Protein AF-A0A0F8ZM15-F1 (afdb_monomer_lite)

Secondary structure (DSSP, 8-state):
--HHHHHHHHHHHHHHHHHHHHHHHHHHHHHHGGG-SSTHHHHHHHHHHHHHHHHHHHHHHHHHHHHHHHHTT---SHHHHHHHHHHHHHHHHHHHHHHHHHHHHTT--TTHHHHHHHHHHHHHHHHHHHHHHHHHHGGG-TT--TTTHHHHHHHHHHHHHHHHHHHHTTTTT-TTTS--HHHHHHHHHHHHHHHHHHHHHHHHHHHHHHTTSS--S---HHHHHHHHHHHHHHHHHTT-S-TTTS-HHHHHHHHHHTTPPPP--PPP-----------------

Foldseek 3Di:
DDPVLLVVLVVLLVVLLVVLVVLLVVVLVVCCVLQVDPPSNVVSVVLSVVSVVLSVVLSVLLVVLQVQLVVLVHHDSVSSVVSNVLSVLLSVLSSLLSVLSSVDVVPDDPVVVVVLVVVLVVLLVVLVVVLVVVLVVCPPDPVDDPVCNLVVSLVCSLVVLVVVLCVVCVVPDDPDDNPRPSSSSNSSSVSNSVSSSVSSSPVSVVVCCVVSSGPDPDDALQRVLVVLVVVVVVCVVVVNDDCVVCDPVNSVVVSVVVVRDHDPDDDDPPPDDPPPDPDDDDDDD

Sequence (285 aa):
FSKRKDSICFSFLILAICVPILLQLATFFIFLSSFSQGDPLAWYIGCNVLIIVLIFVLSWRLITLYQRSKKNNTPNVFASMFYILIWIVIWFRTISFLNSLSGILQASTEAAIVSNLIDILLMVFTSIMVLRSLGAKVHDSVLFNQNNMPLFLFSFVMLYIEGQIIMITGAGTLSGIFADKNQIGLITNLLIISVTAIFYWWYSERSLERKGLIVRKRYNSEEVALVVNDFREFLINKNALDTNRVGDEDVHDFLLSKNIAVPLEKPVETDSEPEINKDLSGNQE

pLDDT: mean 71.98, std 16.87, range [30.36, 95.06]

Organism: NCBI:txid412755

Radius of gyration: 28.33 Å; chains: 1; bounding box: 61×48×110 Å

Structure (mmCIF, N/CA/C/O backbone):
data_AF-A0A0F8ZM15-F1
#
_entry.id   AF-A0A0F8ZM15-F1
#
loop_
_atom_site.group_PDB
_atom_site.id
_atom_site.type_symbol
_atom_site.label_atom_id
_atom_site.label_alt_id
_atom_site.label_comp_id
_atom_site.label_asym_id
_atom_site.label_entity_id
_atom_site.label_seq_id
_atom_site.pdbx_PDB_ins_code
_atom_site.Cartn_x
_atom_site.Cartn_y
_atom_site.Cartn_z
_atom_site.occupancy
_atom_site.B_iso_or_equiv
_atom_site.auth_seq_id
_atom_site.auth_comp_id
_atom_site.auth_asym_id
_atom_site.auth_atom_id
_atom_site.pdbx_PDB_model_num
ATOM 1 N N . PHE A 1 1 ? -14.091 16.783 23.020 1.00 55.22 1 PHE A N 1
ATOM 2 C CA . PHE A 1 1 ? -13.387 16.578 21.735 1.00 55.22 1 PHE A CA 1
ATOM 3 C C . PHE A 1 1 ? -12.898 17.911 21.196 1.00 55.22 1 PHE A C 1
ATOM 5 O O . PHE A 1 1 ? -13.691 18.833 21.068 1.00 55.22 1 PHE A O 1
ATOM 12 N N . SER A 1 2 ? -11.593 18.057 20.955 1.00 64.69 2 SER A N 1
ATOM 13 C CA . SER A 1 2 ? -11.021 19.337 20.524 1.00 64.69 2 SER A CA 1
ATOM 14 C C . SER A 1 2 ? -11.167 19.502 19.011 1.00 64.69 2 SER A C 1
ATOM 16 O O . SER A 1 2 ? -10.488 18.801 18.262 1.00 64.69 2 SER A O 1
ATOM 18 N N . LYS A 1 3 ? -11.987 20.466 18.556 1.00 72.38 3 LYS A N 1
ATOM 19 C CA . LYS A 1 3 ? -12.106 20.867 17.132 1.00 72.38 3 LYS A CA 1
ATOM 20 C C . LYS A 1 3 ? -10.738 21.100 16.466 1.00 72.38 3 LYS A C 1
ATOM 22 O O . LYS A 1 3 ? -10.583 20.903 15.264 1.00 72.38 3 LYS A O 1
ATOM 27 N N . ARG A 1 4 ? -9.728 21.480 17.258 1.00 76.69 4 ARG A N 1
ATOM 28 C CA . ARG A 1 4 ? -8.345 21.694 16.815 1.00 76.69 4 ARG A CA 1
ATOM 29 C C . ARG A 1 4 ? -7.650 20.394 16.394 1.00 76.69 4 ARG A C 1
ATOM 31 O O . ARG A 1 4 ? -6.944 20.400 15.393 1.00 76.69 4 ARG A O 1
ATOM 38 N N . LYS A 1 5 ? -7.864 19.282 17.112 1.00 79.94 5 LYS A N 1
ATOM 39 C CA . LYS A 1 5 ? -7.258 17.973 16.792 1.00 79.94 5 LYS A CA 1
ATOM 40 C C . LYS A 1 5 ? -7.787 17.432 15.464 1.00 79.94 5 LYS A C 1
ATOM 42 O O . LYS A 1 5 ? -7.003 16.983 14.632 1.00 79.94 5 LYS A O 1
ATOM 47 N N . ASP A 1 6 ? -9.093 17.538 15.253 1.00 81.56 6 ASP A N 1
ATOM 48 C CA . ASP A 1 6 ? -9.751 17.073 14.030 1.00 81.56 6 ASP A CA 1
ATOM 49 C C . ASP A 1 6 ? -9.288 17.869 12.808 1.00 81.56 6 ASP A C 1
ATOM 51 O O . ASP A 1 6 ? -8.976 17.276 11.775 1.00 81.56 6 ASP A O 1
ATOM 55 N N . SER A 1 7 ? -9.173 19.194 12.956 1.00 84.25 7 SER A N 1
ATOM 56 C CA . SER A 1 7 ? -8.663 20.087 11.912 1.00 84.25 7 SER A CA 1
ATOM 57 C C . SER A 1 7 ? -7.223 19.740 11.518 1.00 84.25 7 SER A C 1
ATOM 59 O O . SER A 1 7 ? -6.938 19.553 10.339 1.00 84.25 7 SER A O 1
ATOM 61 N N . ILE A 1 8 ? -6.330 19.527 12.495 1.00 86.31 8 ILE A N 1
ATOM 62 C CA . ILE A 1 8 ? -4.943 19.111 12.226 1.00 86.31 8 ILE A CA 1
ATOM 63 C C . ILE A 1 8 ? -4.907 17.766 11.486 1.00 86.31 8 ILE A C 1
ATOM 65 O O . ILE A 1 8 ? -4.209 17.635 10.482 1.00 86.31 8 ILE A O 1
ATOM 69 N N . CYS A 1 9 ? -5.675 16.771 11.941 1.00 86.75 9 CYS A N 1
ATOM 70 C CA . CYS A 1 9 ? -5.705 15.455 11.294 1.00 86.75 9 CYS A CA 1
ATOM 71 C C . CYS A 1 9 ? -6.235 15.533 9.855 1.00 86.75 9 CYS A C 1
ATOM 73 O O . CYS A 1 9 ? -5.742 14.827 8.978 1.00 86.75 9 CYS A O 1
ATOM 75 N N . PHE A 1 10 ? -7.220 16.397 9.604 1.00 87.94 10 PHE A N 1
ATOM 76 C CA . PHE A 1 10 ? -7.762 16.628 8.269 1.00 87.94 10 PHE A CA 1
ATOM 77 C C . PHE A 1 10 ? -6.751 17.319 7.344 1.00 87.94 10 PHE A C 1
ATOM 79 O O . PHE A 1 10 ? -6.547 16.863 6.221 1.00 87.94 10 PHE A O 1
ATOM 86 N N . SER A 1 11 ? -6.043 18.345 7.822 1.00 88.94 11 SER A N 1
ATOM 87 C CA . SER A 1 11 ? -4.971 18.990 7.053 1.00 88.94 11 SER A CA 1
ATOM 88 C C . SER A 1 11 ? -3.860 18.003 6.682 1.00 88.94 11 SER A C 1
ATOM 90 O O . SER A 1 11 ? -3.390 18.001 5.546 1.00 88.94 11 SER A O 1
ATOM 92 N N . PHE A 1 12 ? -3.485 17.106 7.601 1.00 90.38 12 PHE A N 1
ATOM 93 C CA . PHE A 1 12 ? -2.520 16.039 7.315 1.00 90.38 12 PHE A CA 1
ATOM 94 C C . PHE A 1 12 ? -3.031 15.023 6.290 1.00 90.38 12 PHE A C 1
ATOM 96 O O . PHE A 1 12 ? -2.239 14.523 5.498 1.00 90.38 12 PHE A O 1
ATOM 103 N N . LEU A 1 13 ? -4.329 14.706 6.284 1.00 91.88 13 LEU A N 1
ATOM 104 C CA . LEU A 1 13 ? -4.933 13.857 5.254 1.00 91.88 13 LEU A CA 1
ATOM 105 C C . LEU A 1 13 ? -4.832 14.509 3.869 1.00 91.88 13 LEU A C 1
ATOM 107 O O . LEU A 1 13 ? -4.411 13.848 2.924 1.00 91.88 13 LEU A O 1
ATOM 111 N N . ILE A 1 14 ? -5.177 15.796 3.761 1.00 91.75 14 ILE A N 1
ATOM 112 C CA . ILE A 1 14 ? -5.066 16.545 2.501 1.00 91.75 14 ILE A CA 1
ATOM 113 C C . ILE A 1 14 ? -3.617 16.541 2.020 1.00 91.75 14 ILE A C 1
ATOM 115 O O . ILE A 1 14 ? -3.352 16.162 0.882 1.00 91.75 14 ILE A O 1
ATOM 119 N N . LEU A 1 15 ? -2.673 16.896 2.897 1.00 91.44 15 LEU A N 1
ATOM 120 C CA . LEU A 1 15 ? -1.249 16.904 2.568 1.00 91.44 15 LEU A CA 1
ATOM 121 C C . LEU A 1 15 ? -0.785 15.531 2.066 1.00 91.44 15 LEU A C 1
ATOM 123 O O . LEU A 1 15 ? -0.101 15.443 1.049 1.00 91.44 15 LEU A O 1
ATOM 127 N N . ALA A 1 16 ? -1.195 14.464 2.750 1.00 90.62 16 ALA A N 1
ATOM 128 C CA . ALA A 1 16 ? -0.810 13.106 2.407 1.00 90.62 16 ALA A CA 1
ATOM 129 C C . ALA A 1 16 ? -1.343 12.653 1.042 1.00 90.62 16 ALA A C 1
ATOM 131 O O . ALA A 1 16 ? -0.684 11.846 0.404 1.00 90.62 16 ALA A O 1
ATOM 132 N N . ILE A 1 17 ? -2.479 13.177 0.571 1.00 93.31 17 ILE A N 1
ATOM 133 C CA . ILE A 1 17 ? -3.018 12.898 -0.772 1.00 93.31 17 ILE A CA 1
ATOM 134 C C . ILE A 1 17 ? -2.347 13.783 -1.831 1.00 93.31 17 ILE A C 1
ATOM 136 O O . ILE A 1 17 ? -2.012 13.305 -2.914 1.00 93.31 17 ILE A O 1
ATOM 140 N N . CYS A 1 18 ? -2.116 15.061 -1.522 1.00 92.31 18 CYS A N 1
ATOM 141 C CA . CYS A 1 18 ? -1.516 16.006 -2.461 1.00 92.31 18 CYS A CA 1
ATOM 142 C C . CYS A 1 18 ? -0.057 15.664 -2.788 1.00 92.31 18 CYS A C 1
ATOM 144 O O . CYS A 1 18 ? 0.335 15.757 -3.948 1.00 92.31 18 CYS A O 1
ATOM 146 N N . VAL A 1 19 ? 0.743 15.257 -1.795 1.00 88.69 19 VAL A N 1
ATOM 147 C CA . VAL A 1 19 ? 2.178 14.967 -1.979 1.00 88.69 19 VAL A CA 1
ATOM 148 C C . VAL A 1 19 ? 2.423 13.908 -3.071 1.00 88.69 19 VAL A C 1
ATOM 150 O O . VAL A 1 19 ? 3.189 14.199 -3.989 1.00 88.69 19 VAL A O 1
ATOM 153 N N . PRO A 1 20 ? 1.764 12.733 -3.060 1.00 90.31 20 PRO A N 1
ATOM 154 C CA . PRO A 1 20 ? 1.886 11.744 -4.128 1.00 90.31 20 PRO A CA 1
ATOM 155 C C . PRO A 1 20 ? 1.526 12.249 -5.519 1.00 90.31 20 PRO A C 1
ATOM 157 O O . PRO A 1 20 ? 2.246 11.977 -6.475 1.00 90.31 20 PRO A O 1
ATOM 160 N N . ILE A 1 21 ? 0.429 13.002 -5.629 1.00 91.44 21 ILE A N 1
ATOM 161 C CA . ILE A 1 21 ? -0.057 13.526 -6.909 1.00 91.44 21 ILE A CA 1
ATOM 162 C C . ILE A 1 21 ? 0.950 14.528 -7.478 1.00 91.44 21 ILE A C 1
ATOM 164 O O . ILE A 1 21 ? 1.334 14.422 -8.640 1.00 91.44 21 ILE A O 1
ATOM 168 N N . LEU A 1 22 ? 1.417 15.469 -6.653 1.00 90.81 22 LEU A N 1
ATOM 169 C CA . LEU A 1 22 ? 2.402 16.470 -7.061 1.00 90.81 22 LEU A CA 1
ATOM 170 C C . LEU A 1 22 ? 3.736 15.826 -7.452 1.00 90.81 22 LEU A C 1
ATOM 172 O O . LEU A 1 22 ? 4.311 16.198 -8.472 1.00 90.81 22 LEU A O 1
ATOM 176 N N . LEU A 1 23 ? 4.202 14.838 -6.681 1.00 88.75 23 LEU A N 1
ATOM 177 C CA . LEU A 1 23 ? 5.412 14.083 -7.009 1.00 88.75 23 LEU A CA 1
ATOM 178 C C . LEU A 1 23 ? 5.268 13.338 -8.335 1.00 88.75 23 LEU A C 1
ATOM 180 O O . LEU A 1 23 ? 6.175 13.408 -9.159 1.00 88.75 23 LEU A O 1
ATOM 184 N N . GLN A 1 24 ? 4.135 12.674 -8.574 1.00 90.81 24 GLN A N 1
ATOM 185 C 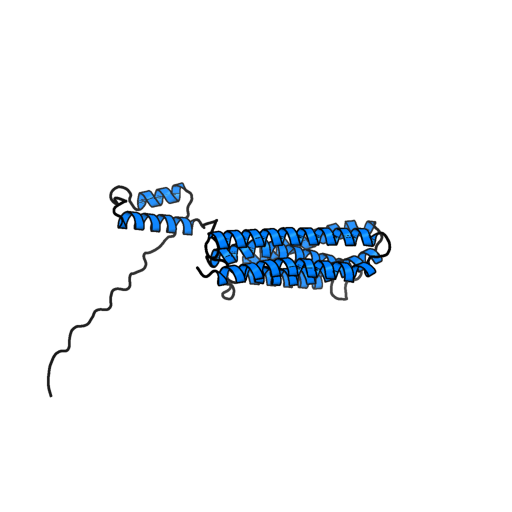CA . GLN A 1 24 ? 3.921 11.942 -9.820 1.00 90.81 24 GLN A CA 1
ATOM 186 C C . GLN A 1 24 ? 3.841 12.874 -11.029 1.00 90.81 24 GLN A C 1
ATOM 188 O O . GLN A 1 24 ? 4.410 12.561 -12.070 1.00 90.81 24 GLN A O 1
ATOM 193 N N . LEU A 1 25 ? 3.190 14.033 -10.893 1.00 90.62 25 LEU A N 1
ATOM 194 C CA . LEU A 1 25 ? 3.174 15.055 -11.941 1.00 90.62 25 LEU A CA 1
ATOM 195 C C . LEU A 1 25 ? 4.587 15.572 -12.234 1.00 90.62 25 LEU A C 1
ATOM 197 O O . LEU A 1 25 ? 4.976 15.653 -13.396 1.00 90.62 25 LEU A O 1
ATOM 201 N N . ALA A 1 26 ? 5.383 15.865 -11.202 1.00 87.69 26 ALA A N 1
ATOM 202 C CA . ALA A 1 26 ? 6.772 16.280 -11.382 1.00 87.69 26 ALA A CA 1
ATOM 203 C C . ALA A 1 26 ? 7.594 15.198 -12.103 1.00 87.69 26 ALA A C 1
ATOM 205 O O . ALA A 1 26 ? 8.284 15.495 -13.077 1.00 87.69 26 ALA A O 1
ATOM 206 N N . THR A 1 27 ? 7.476 13.934 -11.683 1.00 85.12 27 THR A N 1
ATOM 207 C CA . THR A 1 27 ? 8.140 12.800 -12.341 1.00 85.12 27 THR A CA 1
ATOM 208 C C . THR A 1 27 ? 7.693 12.648 -13.792 1.00 85.12 27 THR A C 1
ATOM 210 O O . THR A 1 27 ? 8.547 12.438 -14.653 1.00 85.12 27 THR A O 1
ATOM 213 N N . PHE A 1 28 ? 6.400 12.833 -14.080 1.00 89.75 28 PHE A N 1
ATOM 214 C CA . PHE A 1 28 ? 5.867 12.771 -15.438 1.00 89.75 28 PHE A CA 1
ATOM 215 C C . PHE A 1 28 ? 6.583 13.754 -16.374 1.00 89.75 28 PHE A C 1
ATOM 217 O O . PHE A 1 28 ? 7.026 13.364 -17.454 1.00 89.75 28 PHE A O 1
ATOM 224 N N . PHE A 1 29 ? 6.741 15.011 -15.953 1.00 88.25 29 PHE A N 1
ATOM 225 C CA . PHE A 1 29 ? 7.404 16.033 -16.767 1.00 88.25 29 PHE A CA 1
ATOM 226 C C . PHE A 1 29 ? 8.919 15.836 -16.863 1.00 88.25 29 PHE A C 1
ATOM 228 O O . PHE A 1 29 ? 9.478 16.032 -17.939 1.00 88.25 29 PHE A O 1
ATOM 235 N N . ILE A 1 30 ? 9.579 15.417 -15.777 1.00 83.50 30 ILE A N 1
ATOM 236 C CA . ILE A 1 30 ? 11.034 15.178 -15.758 1.00 83.50 30 ILE A CA 1
ATOM 237 C C . ILE A 1 30 ? 11.428 14.093 -16.764 1.00 83.50 30 ILE A C 1
ATOM 239 O O . ILE A 1 30 ? 12.425 14.237 -17.465 1.00 83.50 30 ILE A O 1
ATOM 243 N N . PHE A 1 31 ? 10.649 13.015 -16.845 1.00 81.44 31 PHE A N 1
ATOM 244 C CA . PHE A 1 31 ? 10.964 11.876 -17.703 1.00 81.44 31 PHE A CA 1
ATOM 245 C C . PHE A 1 31 ? 10.391 11.985 -19.116 1.00 81.44 31 PHE A C 1
ATOM 247 O O . PHE A 1 31 ? 10.796 11.218 -19.983 1.00 81.44 31 PHE A O 1
ATOM 254 N N . LEU A 1 32 ? 9.498 12.942 -19.387 1.00 85.19 32 LEU A N 1
ATOM 255 C CA . LEU A 1 32 ? 8.832 13.067 -20.685 1.00 85.19 32 LEU A CA 1
ATOM 256 C C . LEU A 1 32 ? 9.820 13.191 -21.856 1.00 85.19 32 LEU A C 1
ATOM 258 O O . LEU A 1 32 ? 9.621 12.572 -22.900 1.00 85.19 32 LEU A O 1
ATOM 262 N N . SER A 1 33 ? 10.899 13.958 -21.683 1.00 80.50 33 SER A N 1
ATOM 263 C CA . SER A 1 33 ? 11.919 14.150 -22.722 1.00 80.50 33 SER A CA 1
ATOM 264 C C . SER A 1 33 ? 12.629 12.843 -23.086 1.00 80.50 33 SER A C 1
ATOM 266 O O . SER A 1 33 ? 12.840 12.578 -24.270 1.00 80.50 33 SER A O 1
ATOM 268 N N . SER A 1 34 ? 12.910 11.993 -22.095 1.00 75.31 34 SER A N 1
ATOM 269 C CA . SER A 1 34 ? 13.584 10.699 -22.256 1.00 75.31 34 SER A CA 1
ATOM 270 C C . SER A 1 34 ? 12.773 9.665 -23.045 1.00 75.31 34 SER A C 1
ATOM 272 O O . SER A 1 34 ? 13.347 8.691 -23.524 1.00 75.31 34 SER A O 1
ATOM 274 N N . PHE A 1 35 ? 11.460 9.870 -23.199 1.00 78.12 35 PHE A N 1
ATOM 275 C CA . PHE A 1 35 ? 10.548 8.970 -23.916 1.00 78.12 35 PHE A CA 1
ATOM 276 C C . PHE A 1 35 ? 9.910 9.619 -25.158 1.00 78.12 35 PHE A C 1
ATOM 278 O O . PHE A 1 35 ? 8.972 9.072 -25.726 1.00 78.12 35 PHE A O 1
ATOM 285 N N . SER A 1 36 ? 10.397 10.787 -25.592 1.00 72.75 36 SER A N 1
ATOM 286 C CA . SER A 1 36 ? 9.749 11.620 -26.621 1.00 72.75 36 SER A CA 1
ATOM 287 C C . SER A 1 36 ? 9.873 11.128 -28.074 1.00 72.75 36 SER A C 1
ATOM 289 O O . SER A 1 36 ? 9.256 11.721 -28.959 1.00 72.75 36 SER A O 1
ATOM 291 N N . GLN A 1 37 ? 10.625 10.057 -28.352 1.00 65.94 37 GLN A N 1
ATOM 292 C CA . GLN A 1 37 ? 10.808 9.522 -29.708 1.00 65.94 37 GLN A CA 1
ATOM 293 C C . GLN A 1 37 ? 10.147 8.142 -29.868 1.00 65.94 37 GLN A C 1
ATOM 295 O O . GLN A 1 37 ? 10.652 7.165 -29.326 1.00 65.94 37 GLN A O 1
ATOM 300 N N . GLY A 1 38 ? 9.061 8.058 -30.650 1.00 62.97 38 GLY A N 1
ATOM 301 C CA . GLY A 1 38 ? 8.468 6.796 -31.138 1.00 62.97 38 GLY A CA 1
ATOM 302 C C . GLY A 1 38 ? 7.648 5.976 -30.124 1.00 62.97 38 GLY A C 1
ATOM 303 O O . GLY A 1 38 ? 7.024 6.526 -29.215 1.00 62.97 38 GLY A O 1
ATOM 304 N N . ASP A 1 39 ? 7.655 4.645 -30.293 1.00 65.50 39 ASP A N 1
ATOM 305 C CA . ASP A 1 39 ? 6.924 3.640 -29.490 1.00 65.50 39 ASP A CA 1
ATOM 306 C C . ASP A 1 39 ? 7.170 3.650 -27.959 1.00 65.50 39 ASP A C 1
ATOM 308 O O . ASP A 1 39 ? 6.243 3.333 -27.201 1.00 65.50 39 ASP A O 1
ATOM 312 N N . PRO A 1 40 ? 8.345 4.062 -27.436 1.00 77.31 40 PRO A N 1
ATOM 313 C CA . PRO A 1 40 ? 8.576 4.204 -25.996 1.00 77.31 40 PRO A CA 1
ATOM 314 C C . PRO A 1 40 ? 7.623 5.175 -25.282 1.00 77.31 40 PRO A C 1
ATOM 316 O O . PRO A 1 40 ? 7.386 5.026 -24.079 1.00 77.31 40 PRO A O 1
ATOM 319 N N . LEU A 1 41 ? 7.036 6.141 -26.000 1.00 82.44 41 LEU A N 1
ATOM 320 C CA . LEU A 1 41 ? 6.098 7.106 -25.422 1.00 82.44 41 LEU A CA 1
ATOM 321 C C . LEU A 1 41 ? 4.799 6.434 -24.953 1.00 82.44 41 LEU A C 1
ATOM 323 O O . LEU A 1 41 ? 4.285 6.762 -23.883 1.00 82.44 41 LEU A O 1
ATOM 327 N N . ALA A 1 42 ? 4.277 5.475 -25.724 1.00 81.38 42 ALA A N 1
ATOM 328 C CA . ALA A 1 42 ? 3.038 4.775 -25.388 1.00 81.38 42 ALA A CA 1
ATOM 329 C C . ALA A 1 42 ? 3.197 3.940 -24.106 1.00 81.38 42 ALA A C 1
ATOM 331 O O . ALA A 1 42 ? 2.347 4.002 -23.214 1.00 81.38 42 ALA A O 1
ATOM 332 N N . TRP A 1 43 ? 4.325 3.234 -23.971 1.00 82.25 43 TRP A N 1
ATOM 333 C CA . TRP A 1 43 ? 4.683 2.498 -22.755 1.00 82.25 43 TRP A CA 1
ATOM 334 C C . TRP A 1 43 ? 4.840 3.421 -21.548 1.00 82.25 43 TRP A C 1
ATOM 336 O O . TRP A 1 43 ? 4.301 3.140 -20.478 1.00 82.25 43 TRP A O 1
ATOM 346 N N . TYR A 1 44 ? 5.512 4.558 -21.725 1.00 86.25 44 TYR A N 1
ATOM 347 C CA . TYR A 1 44 ? 5.680 5.551 -20.671 1.00 86.25 44 TYR A CA 1
ATOM 348 C C . TYR A 1 44 ? 4.343 6.121 -20.175 1.00 86.25 44 TYR A C 1
ATOM 350 O O . TYR A 1 44 ? 4.113 6.202 -18.962 1.00 86.25 44 TYR A O 1
ATOM 358 N N . ILE A 1 45 ? 3.436 6.470 -21.093 1.00 88.50 45 ILE A N 1
ATOM 359 C CA . ILE A 1 45 ? 2.082 6.930 -20.758 1.00 88.50 45 ILE A CA 1
ATOM 360 C C . ILE A 1 45 ? 1.318 5.819 -20.027 1.00 88.50 45 ILE A C 1
ATOM 362 O O . ILE A 1 45 ? 0.750 6.076 -18.965 1.00 88.50 45 ILE A O 1
ATOM 366 N N . GLY A 1 46 ? 1.354 4.582 -20.532 1.00 87.81 46 GLY A N 1
ATOM 367 C CA . GLY A 1 46 ? 0.700 3.429 -19.907 1.00 87.81 46 GLY A CA 1
ATOM 368 C C . GLY A 1 46 ? 1.171 3.180 -18.471 1.00 87.81 46 GLY A C 1
ATOM 369 O O . GLY A 1 46 ? 0.350 3.040 -17.562 1.00 87.81 46 GLY A O 1
ATOM 370 N N . CYS A 1 47 ? 2.483 3.209 -18.227 1.00 88.69 47 CYS A N 1
ATOM 371 C CA . CYS A 1 47 ? 3.046 3.073 -16.884 1.00 88.69 47 CYS A CA 1
ATOM 372 C C . CYS A 1 47 ? 2.608 4.212 -15.955 1.00 88.69 47 CYS A C 1
ATOM 374 O O . CYS A 1 47 ? 2.226 3.955 -14.814 1.00 88.69 47 CYS A O 1
ATOM 376 N N . ASN A 1 48 ? 2.599 5.459 -16.433 1.00 91.38 48 ASN A N 1
ATOM 377 C CA . ASN A 1 48 ? 2.120 6.594 -15.641 1.00 91.38 48 ASN A CA 1
ATOM 378 C C . ASN A 1 48 ? 0.637 6.472 -15.282 1.00 91.38 48 ASN A C 1
ATOM 380 O O . ASN A 1 48 ? 0.270 6.740 -14.138 1.00 91.38 48 ASN A O 1
ATOM 384 N N . VAL A 1 49 ? -0.205 6.010 -16.209 1.00 92.12 49 VAL A N 1
ATOM 385 C CA . VAL A 1 49 ? -1.621 5.732 -15.929 1.00 92.12 49 VAL A CA 1
ATOM 386 C C . VAL A 1 49 ? -1.757 4.676 -14.830 1.00 92.12 49 VAL A C 1
ATOM 388 O O . VAL A 1 49 ? -2.514 4.888 -13.883 1.00 92.12 49 VAL A O 1
ATOM 391 N N . LEU A 1 50 ? -0.988 3.583 -14.887 1.00 92.00 50 LEU A N 1
ATOM 392 C CA . LEU A 1 50 ? -0.990 2.552 -13.840 1.00 92.00 50 LEU A CA 1
ATOM 393 C C . LEU A 1 50 ? -0.570 3.105 -12.471 1.00 92.00 50 LEU A C 1
ATOM 395 O O . LEU A 1 50 ? -1.196 2.782 -11.460 1.00 92.00 50 LEU A O 1
ATOM 399 N N . ILE A 1 51 ? 0.444 3.971 -12.423 1.00 92.44 51 ILE A N 1
ATOM 400 C CA . ILE A 1 51 ? 0.890 4.604 -11.173 1.00 92.44 51 ILE A CA 1
ATOM 401 C C . ILE A 1 51 ? -0.183 5.559 -10.633 1.00 92.44 51 ILE A C 1
ATOM 403 O O . ILE A 1 51 ? -0.441 5.570 -9.432 1.00 92.44 51 ILE A O 1
ATOM 407 N N . ILE A 1 52 ? -0.868 6.313 -11.496 1.00 92.56 52 ILE A N 1
ATOM 408 C CA . ILE A 1 52 ? -1.993 7.173 -11.096 1.00 92.56 52 ILE A CA 1
ATOM 409 C C . ILE A 1 52 ? -3.146 6.333 -10.529 1.00 92.56 52 ILE A C 1
ATOM 411 O O . ILE A 1 52 ? -3.708 6.687 -9.490 1.00 92.56 52 ILE A O 1
ATOM 415 N N . VAL A 1 53 ? -3.471 5.196 -11.152 1.00 94.25 53 VAL A N 1
ATOM 416 C CA . VAL A 1 53 ? -4.464 4.249 -10.618 1.00 94.25 53 VAL A CA 1
ATOM 417 C C . VAL A 1 53 ? -4.032 3.736 -9.243 1.00 94.25 53 VAL A C 1
ATOM 419 O O . VAL A 1 53 ? -4.844 3.705 -8.318 1.00 94.25 53 VAL A O 1
ATOM 422 N N . LEU A 1 54 ? -2.752 3.399 -9.067 1.00 94.19 54 LEU A N 1
ATOM 423 C CA . LEU A 1 54 ? -2.212 2.979 -7.775 1.00 94.19 54 LEU A CA 1
ATOM 424 C C . LEU A 1 54 ? -2.355 4.083 -6.712 1.00 94.19 54 LEU A C 1
ATOM 426 O O . LEU A 1 54 ? -2.842 3.801 -5.616 1.00 94.19 54 LEU A O 1
ATOM 430 N N . ILE A 1 55 ? -2.012 5.338 -7.033 1.00 93.50 55 ILE A N 1
ATOM 431 C CA . ILE A 1 55 ? -2.217 6.498 -6.142 1.00 93.50 55 ILE A CA 1
ATOM 432 C C . ILE A 1 55 ? -3.681 6.590 -5.732 1.00 93.50 55 ILE A C 1
ATOM 434 O O . ILE A 1 55 ? -3.977 6.769 -4.549 1.00 93.50 55 ILE A O 1
ATOM 438 N N . PHE A 1 56 ? -4.601 6.453 -6.687 1.00 94.38 56 PHE A N 1
ATOM 439 C CA . PHE A 1 56 ? -6.030 6.535 -6.422 1.00 94.38 56 PHE A CA 1
ATOM 440 C C . PHE A 1 56 ? -6.494 5.430 -5.465 1.00 94.38 56 PHE A C 1
ATOM 442 O O . PHE A 1 56 ? -7.154 5.722 -4.468 1.00 94.38 56 PHE A O 1
ATOM 449 N N . VAL A 1 57 ? -6.093 4.178 -5.703 1.00 94.94 57 VAL A N 1
ATOM 450 C CA . VAL A 1 57 ? -6.452 3.025 -4.857 1.00 94.94 57 VAL A CA 1
ATOM 451 C C . VAL A 1 57 ? -5.909 3.176 -3.433 1.00 94.94 57 VAL A C 1
ATOM 453 O O . VAL A 1 57 ? -6.644 2.961 -2.463 1.00 94.94 57 VAL A O 1
ATOM 456 N N . LEU A 1 58 ? -4.643 3.574 -3.277 1.00 93.75 58 LEU A N 1
ATOM 457 C CA . LEU A 1 58 ? -4.038 3.750 -1.954 1.00 93.75 58 LEU A CA 1
ATOM 458 C C . LEU A 1 58 ? -4.607 4.977 -1.220 1.00 93.75 58 LEU A C 1
ATOM 460 O O . LEU A 1 58 ? -4.878 4.906 -0.020 1.00 93.75 58 LEU A O 1
ATOM 464 N N . SER A 1 59 ? -4.879 6.071 -1.935 1.00 93.81 59 SER A N 1
ATOM 465 C CA . SER A 1 59 ? -5.521 7.267 -1.371 1.00 93.81 59 SER A CA 1
ATOM 466 C C . SER A 1 59 ? -6.959 6.980 -0.934 1.00 93.81 59 SER A C 1
ATOM 468 O O . SER A 1 59 ? -7.362 7.358 0.166 1.00 93.81 59 SER A O 1
ATOM 470 N N . TRP A 1 60 ? -7.728 6.246 -1.742 1.00 95.06 60 TRP A N 1
ATOM 471 C CA . TRP A 1 60 ? -9.069 5.776 -1.384 1.00 95.06 60 TRP A CA 1
ATOM 472 C C . TRP A 1 60 ? -9.054 4.958 -0.088 1.00 95.06 60 TRP A C 1
ATOM 474 O O . TRP A 1 60 ? -9.876 5.161 0.818 1.00 95.06 60 TRP A O 1
ATOM 484 N N . ARG A 1 61 ? -8.076 4.057 0.041 1.00 92.69 61 ARG A N 1
ATOM 485 C CA . ARG A 1 61 ? -7.867 3.261 1.251 1.00 92.69 61 ARG A CA 1
ATOM 486 C C . ARG A 1 61 ? -7.556 4.143 2.462 1.00 92.69 61 ARG A C 1
ATOM 488 O O . ARG A 1 61 ? -8.180 3.949 3.507 1.00 92.69 61 ARG A O 1
ATOM 495 N N . LEU A 1 62 ? -6.667 5.128 2.325 1.00 93.38 62 LEU A N 1
ATOM 496 C CA . LEU A 1 62 ? -6.351 6.093 3.383 1.00 93.38 62 LEU A CA 1
ATOM 497 C C . LEU A 1 62 ? -7.599 6.853 3.852 1.00 93.38 62 LEU A C 1
ATOM 499 O O . LEU A 1 62 ? -7.860 6.925 5.054 1.00 93.38 62 LEU A O 1
ATOM 503 N N . ILE A 1 63 ? -8.396 7.374 2.914 1.00 91.81 63 ILE A N 1
ATOM 504 C CA . ILE A 1 63 ? -9.645 8.093 3.209 1.00 91.81 63 ILE A CA 1
ATOM 505 C C . ILE A 1 63 ? -10.610 7.183 3.976 1.00 91.81 63 ILE A C 1
ATOM 507 O O . ILE A 1 63 ? -11.179 7.595 4.988 1.00 91.81 63 ILE A O 1
ATOM 511 N N . THR A 1 64 ? -10.752 5.927 3.548 1.00 91.19 64 THR A N 1
ATOM 512 C CA . THR A 1 64 ? -11.610 4.942 4.222 1.00 91.19 64 THR A CA 1
ATOM 513 C C . THR A 1 64 ? -11.164 4.699 5.668 1.00 91.19 64 THR A C 1
ATOM 515 O O . THR A 1 64 ? -11.994 4.664 6.580 1.00 91.19 64 THR A O 1
ATOM 518 N N . LEU A 1 65 ? -9.858 4.549 5.911 1.00 88.69 65 LEU A N 1
ATOM 519 C CA . LEU A 1 65 ? -9.308 4.372 7.260 1.00 88.69 65 LEU A CA 1
ATOM 520 C C . LEU A 1 65 ? -9.507 5.623 8.125 1.00 88.69 65 LEU A C 1
ATOM 522 O O . LEU A 1 65 ? -9.892 5.505 9.289 1.00 88.69 65 LEU A O 1
ATOM 526 N N . TYR A 1 66 ? -9.327 6.814 7.552 1.00 89.31 66 TYR A N 1
ATOM 527 C CA . TYR A 1 66 ? -9.586 8.079 8.235 1.00 89.31 66 TYR A CA 1
ATOM 528 C C . TYR A 1 66 ? -11.059 8.225 8.637 1.00 89.31 66 TYR A C 1
ATOM 530 O O . TYR A 1 66 ? -11.355 8.544 9.788 1.00 89.31 66 TYR A O 1
ATOM 538 N N . GLN A 1 67 ? -11.999 7.928 7.734 1.00 87.38 67 GLN A N 1
ATOM 539 C CA . GLN A 1 67 ? -13.435 7.972 8.032 1.00 87.38 67 GLN A CA 1
ATOM 540 C C . GLN A 1 67 ? -13.818 6.997 9.151 1.00 87.38 67 GLN A C 1
ATOM 542 O O . GLN A 1 67 ? -14.574 7.361 10.053 1.00 87.38 67 GLN A O 1
ATOM 547 N N . ARG A 1 68 ? -13.267 5.776 9.142 1.00 85.88 68 ARG A N 1
ATOM 548 C CA . ARG A 1 68 ? -13.485 4.796 10.220 1.00 85.88 68 ARG A CA 1
ATOM 549 C C . ARG A 1 68 ? -12.928 5.279 11.554 1.00 85.88 68 ARG A C 1
ATOM 551 O O . ARG A 1 68 ? -13.593 5.140 12.574 1.00 85.88 68 ARG A O 1
ATOM 558 N N . SER A 1 69 ? -11.746 5.881 11.537 1.00 84.44 69 SER A N 1
ATOM 559 C CA . SER A 1 69 ? -11.120 6.447 12.730 1.00 84.44 69 SER A CA 1
ATOM 560 C C . SER A 1 69 ? -11.909 7.636 13.285 1.00 84.44 69 SER A C 1
ATOM 562 O O . SER A 1 69 ? -12.104 7.745 14.495 1.00 84.44 69 SER A O 1
ATOM 564 N N . LYS A 1 70 ? -12.475 8.472 12.407 1.00 84.50 70 LYS A N 1
ATOM 565 C CA . LYS A 1 70 ? -13.397 9.547 12.788 1.00 84.50 70 LYS A CA 1
ATOM 566 C C . LYS A 1 70 ? -14.699 9.004 13.385 1.00 84.50 70 LYS A C 1
ATOM 568 O O . LYS A 1 70 ? -15.147 9.523 14.399 1.00 84.50 70 LYS A O 1
ATOM 573 N N . LYS A 1 71 ? -15.274 7.940 12.809 1.00 85.31 71 LYS A N 1
ATOM 574 C CA . LYS A 1 71 ? -16.469 7.265 13.355 1.00 85.31 71 LYS A CA 1
ATOM 575 C C . LYS A 1 71 ? -16.211 6.673 14.746 1.00 85.31 71 LYS A C 1
ATOM 577 O O . LYS A 1 71 ? -17.110 6.668 15.574 1.00 85.31 71 LYS A O 1
ATOM 582 N N . ASN A 1 72 ? -14.984 6.225 15.006 1.00 81.62 72 ASN A N 1
ATOM 583 C CA . ASN A 1 72 ? -14.538 5.735 16.309 1.00 81.62 72 ASN A CA 1
ATOM 584 C C . ASN A 1 72 ? -14.054 6.857 17.251 1.00 81.62 72 ASN A C 1
ATOM 586 O O . ASN A 1 72 ? -13.327 6.587 18.203 1.00 81.62 72 ASN A O 1
ATOM 590 N N . ASN A 1 73 ? -14.374 8.126 16.960 1.00 80.25 73 ASN A N 1
ATOM 591 C CA . ASN A 1 73 ? -13.956 9.293 17.742 1.00 80.25 73 ASN A CA 1
ATOM 592 C C . ASN A 1 73 ? -12.441 9.325 18.046 1.00 80.25 73 ASN A C 1
ATOM 594 O O . ASN A 1 73 ? -12.005 9.825 19.073 1.00 80.25 73 ASN A O 1
ATOM 598 N N . THR A 1 74 ? -11.591 8.788 17.174 1.00 81.81 74 THR A N 1
ATOM 599 C CA . THR A 1 74 ? -10.142 8.680 17.425 1.00 81.81 74 THR A CA 1
ATOM 600 C C . THR A 1 74 ? -9.310 9.148 16.229 1.00 81.81 74 THR A C 1
ATOM 602 O O . THR A 1 74 ? -8.378 8.449 15.832 1.00 81.81 74 THR A O 1
ATOM 605 N N . PRO A 1 75 ? -9.581 10.344 15.653 1.00 80.69 75 PRO A N 1
ATOM 606 C CA . PRO A 1 75 ? -8.857 10.829 14.482 1.00 80.69 75 PRO A CA 1
ATOM 607 C C . PRO A 1 75 ? -7.355 10.896 14.764 1.00 80.69 75 PRO A C 1
ATOM 609 O O . PRO A 1 75 ? -6.916 11.369 15.821 1.00 80.69 75 PRO A O 1
ATOM 612 N N . ASN A 1 76 ? -6.575 10.383 13.813 1.00 83.56 76 ASN A N 1
ATOM 613 C CA . ASN A 1 76 ? -5.143 10.188 13.966 1.00 83.56 76 ASN A CA 1
ATOM 614 C C . ASN A 1 76 ? -4.367 10.661 12.730 1.00 83.56 76 ASN A C 1
ATOM 616 O O . ASN A 1 76 ? -4.825 10.526 11.599 1.00 83.56 76 ASN A O 1
ATOM 620 N N . VAL A 1 77 ? -3.165 11.184 12.979 1.00 86.25 77 VAL A N 1
ATOM 621 C CA . VAL A 1 77 ? -2.195 11.601 11.950 1.00 86.25 77 VAL A CA 1
ATOM 622 C C . VAL A 1 77 ? -1.340 10.418 11.472 1.00 86.25 77 VAL A C 1
ATOM 624 O O . VAL A 1 77 ? -0.754 10.462 10.393 1.00 86.25 77 VAL A O 1
ATOM 627 N N . PHE A 1 78 ? -1.293 9.335 12.256 1.00 82.38 78 PHE A N 1
ATOM 628 C CA . PHE A 1 78 ? -0.455 8.167 11.991 1.00 82.38 78 PHE A CA 1
ATOM 629 C C . PHE A 1 78 ? -0.739 7.542 10.621 1.00 82.38 78 PHE A C 1
ATOM 631 O O . PHE A 1 78 ? 0.203 7.261 9.887 1.00 82.38 78 PHE A O 1
ATOM 638 N N . ALA A 1 79 ? -2.011 7.372 10.248 1.00 84.44 79 ALA A N 1
ATOM 639 C CA . ALA A 1 79 ? -2.381 6.821 8.944 1.00 84.44 79 ALA A CA 1
ATOM 640 C C . ALA A 1 79 ? -1.826 7.664 7.779 1.00 84.44 79 ALA A C 1
ATOM 642 O O . ALA A 1 79 ? -1.267 7.114 6.830 1.00 84.44 79 ALA A O 1
ATOM 643 N N . SER A 1 80 ? -1.925 8.993 7.889 1.00 86.94 80 SER A N 1
ATOM 644 C CA . SER A 1 80 ? -1.429 9.941 6.886 1.00 86.94 80 SER A CA 1
ATOM 645 C C . SER A 1 80 ? 0.100 9.939 6.800 1.00 86.94 80 SER A C 1
ATOM 647 O O . SER A 1 80 ? 0.648 9.862 5.704 1.00 86.94 80 SER A O 1
ATOM 649 N N . MET A 1 81 ? 0.806 9.953 7.937 1.00 83.00 81 MET A N 1
ATOM 650 C CA . MET A 1 81 ? 2.274 9.862 7.955 1.00 83.00 81 MET A CA 1
ATOM 651 C C . MET A 1 81 ? 2.778 8.532 7.398 1.00 83.00 81 MET A C 1
ATOM 653 O O . MET A 1 81 ? 3.720 8.509 6.611 1.00 83.00 81 MET A O 1
ATOM 657 N N . PHE A 1 82 ? 2.144 7.425 7.785 1.00 85.94 82 PHE A N 1
ATOM 658 C CA . PHE A 1 82 ? 2.514 6.103 7.296 1.00 85.94 82 PHE A CA 1
ATOM 659 C C . PHE A 1 82 ? 2.319 5.993 5.780 1.00 85.94 82 PHE A C 1
ATOM 661 O O . PHE A 1 82 ? 3.180 5.447 5.096 1.00 85.94 82 PHE A O 1
ATOM 668 N N . TYR A 1 83 ? 1.241 6.572 5.242 1.00 89.88 83 TYR A N 1
ATOM 669 C CA . TYR A 1 83 ? 1.024 6.642 3.798 1.00 89.88 83 TYR A CA 1
ATOM 670 C C . TYR A 1 83 ? 2.122 7.426 3.071 1.00 89.88 83 TYR A C 1
ATOM 672 O O . TYR A 1 83 ? 2.648 6.926 2.082 1.00 89.88 83 TYR A O 1
ATOM 680 N N . ILE A 1 84 ? 2.524 8.599 3.577 1.00 83.50 84 ILE A N 1
ATOM 681 C CA . ILE A 1 84 ? 3.608 9.395 2.974 1.00 83.50 84 ILE A CA 1
ATOM 682 C C . ILE A 1 84 ? 4.921 8.599 2.943 1.00 83.50 84 ILE A C 1
ATOM 684 O O . ILE A 1 84 ? 5.589 8.563 1.914 1.00 83.50 84 ILE A O 1
ATOM 688 N N . LEU A 1 85 ? 5.279 7.930 4.044 1.00 82.25 85 LEU A N 1
ATOM 689 C CA . LEU A 1 85 ? 6.506 7.126 4.121 1.00 82.25 85 LEU A CA 1
ATOM 690 C C . LEU A 1 85 ? 6.500 5.971 3.115 1.00 82.25 85 LEU A C 1
ATOM 692 O O . LEU A 1 85 ? 7.474 5.771 2.392 1.00 82.25 85 LEU A O 1
ATOM 696 N N . ILE A 1 86 ? 5.388 5.241 3.035 1.00 86.19 86 ILE A N 1
ATOM 697 C CA . ILE A 1 86 ? 5.195 4.176 2.047 1.00 86.19 86 ILE A CA 1
ATOM 698 C C . ILE A 1 86 ? 5.271 4.733 0.625 1.00 86.19 86 ILE A C 1
ATOM 700 O O . ILE A 1 86 ? 5.896 4.125 -0.243 1.00 86.19 86 ILE A O 1
ATOM 704 N N . TRP A 1 87 ? 4.666 5.896 0.385 1.00 87.56 87 TRP A N 1
ATOM 705 C CA . TRP A 1 87 ? 4.675 6.513 -0.929 1.00 87.56 87 TRP A CA 1
ATOM 706 C C . TRP A 1 87 ? 6.080 6.917 -1.370 1.00 87.56 87 TRP A C 1
ATOM 708 O O . TRP A 1 87 ? 6.419 6.695 -2.523 1.00 87.56 87 TRP A O 1
ATOM 718 N N . ILE A 1 88 ? 6.925 7.438 -0.476 1.00 78.50 88 ILE A N 1
ATOM 719 C CA . ILE A 1 88 ? 8.324 7.763 -0.806 1.00 78.50 88 ILE A CA 1
ATOM 720 C C . ILE A 1 88 ? 9.067 6.522 -1.321 1.00 78.50 88 ILE A C 1
ATOM 722 O O . ILE A 1 88 ? 9.787 6.608 -2.316 1.00 78.50 88 ILE A O 1
ATOM 726 N N . VAL A 1 89 ? 8.853 5.361 -0.692 1.00 79.56 89 VAL A N 1
ATOM 727 C CA . VAL A 1 89 ? 9.444 4.089 -1.139 1.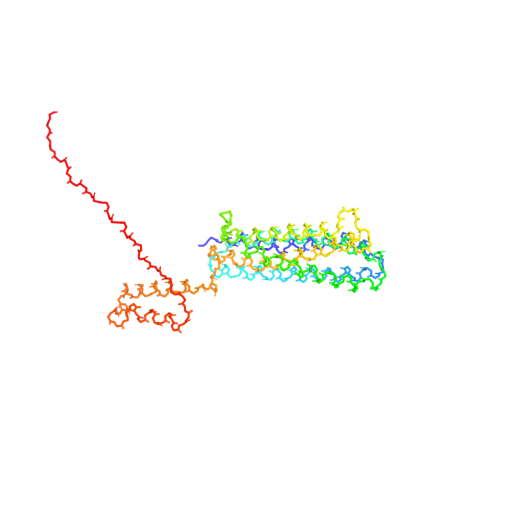00 79.56 89 VAL A CA 1
ATOM 728 C C . VAL A 1 89 ? 8.919 3.697 -2.522 1.00 79.56 89 VAL A C 1
ATOM 730 O O . VAL A 1 89 ? 9.713 3.380 -3.407 1.00 79.56 89 VAL A O 1
ATOM 733 N N . ILE A 1 90 ? 7.598 3.752 -2.731 1.00 85.62 90 ILE A N 1
ATOM 734 C CA . ILE A 1 90 ? 6.974 3.450 -4.031 1.00 85.62 90 ILE A CA 1
ATOM 735 C C . ILE A 1 90 ? 7.486 4.406 -5.113 1.00 85.62 90 ILE A C 1
ATOM 737 O O . ILE A 1 90 ? 7.838 3.961 -6.202 1.00 85.62 90 ILE A O 1
ATOM 741 N N . TRP A 1 91 ? 7.572 5.699 -4.815 1.00 85.44 91 TRP A N 1
ATOM 742 C CA . TRP A 1 91 ? 8.015 6.743 -5.732 1.00 85.44 91 TRP A CA 1
ATOM 743 C C . TRP A 1 91 ? 9.469 6.552 -6.161 1.00 85.44 91 TRP A C 1
ATOM 745 O O . TRP A 1 91 ? 9.754 6.529 -7.358 1.00 85.44 91 TRP A O 1
ATOM 755 N N . PHE A 1 92 ? 10.382 6.325 -5.212 1.00 77.69 92 PHE A N 1
ATOM 756 C CA . PHE A 1 92 ? 11.783 6.043 -5.526 1.00 77.69 92 PHE A CA 1
ATOM 757 C C . PHE A 1 92 ? 11.912 4.825 -6.449 1.00 77.69 92 PHE A C 1
ATOM 759 O O . PHE A 1 92 ? 12.577 4.879 -7.483 1.00 77.69 92 PHE A O 1
ATOM 766 N N . ARG A 1 93 ? 11.202 3.741 -6.123 1.00 82.31 93 ARG A N 1
ATOM 767 C CA . ARG A 1 93 ? 11.216 2.507 -6.921 1.00 82.31 93 ARG A CA 1
ATOM 768 C C . ARG A 1 93 ? 10.562 2.694 -8.282 1.00 82.31 93 ARG A C 1
ATOM 770 O O . ARG A 1 93 ? 11.011 2.099 -9.250 1.00 82.31 93 ARG A O 1
ATOM 777 N N . THR A 1 94 ? 9.567 3.565 -8.380 1.00 83.19 94 THR A N 1
ATOM 778 C CA . THR A 1 94 ? 8.933 3.946 -9.645 1.00 83.19 94 THR A CA 1
ATOM 779 C C . THR A 1 94 ? 9.911 4.681 -10.558 1.00 83.19 94 THR A C 1
ATOM 781 O O . THR A 1 94 ? 9.989 4.364 -11.741 1.00 83.19 94 THR A O 1
ATOM 784 N N . ILE A 1 95 ? 10.720 5.603 -10.026 1.00 77.50 95 ILE A N 1
ATOM 785 C CA . ILE A 1 95 ? 11.783 6.265 -10.800 1.00 77.50 95 ILE A CA 1
ATOM 786 C C . ILE A 1 95 ? 12.799 5.236 -11.303 1.00 77.50 95 ILE A C 1
ATOM 788 O O . ILE A 1 95 ? 13.148 5.231 -12.483 1.00 77.50 95 ILE A O 1
ATOM 792 N N . SER A 1 96 ? 13.260 4.338 -10.430 1.00 77.38 96 SER A N 1
ATOM 793 C CA . SER A 1 96 ? 14.192 3.277 -10.820 1.00 77.38 96 SER A CA 1
ATOM 794 C C . SER A 1 96 ? 13.587 2.329 -11.865 1.00 77.38 96 SER A C 1
ATOM 796 O O . SER A 1 96 ? 14.270 1.967 -12.818 1.00 77.38 96 SER A O 1
ATOM 798 N N . PHE A 1 97 ? 12.300 1.995 -11.744 1.00 83.88 97 PHE A N 1
ATOM 799 C CA . PHE A 1 97 ? 11.555 1.214 -12.731 1.00 83.88 97 PHE A CA 1
ATOM 800 C C . PHE A 1 97 ? 11.507 1.915 -14.095 1.00 83.88 97 PHE A C 1
ATOM 802 O O . PHE A 1 97 ? 11.815 1.291 -15.106 1.00 83.88 97 PHE A O 1
ATOM 809 N N . LEU A 1 98 ? 11.170 3.209 -14.133 1.00 81.44 98 LEU A N 1
ATOM 810 C CA . LEU A 1 98 ? 11.095 3.984 -15.377 1.00 81.44 98 LEU A CA 1
ATOM 811 C C . LEU A 1 98 ? 12.465 4.110 -16.059 1.00 81.44 98 LEU A C 1
ATOM 813 O O . LEU A 1 98 ? 12.553 3.973 -17.277 1.00 81.44 98 LEU A O 1
ATOM 817 N N . ASN A 1 99 ? 13.538 4.301 -15.287 1.00 77.31 99 ASN A N 1
ATOM 818 C CA . ASN A 1 99 ? 14.908 4.290 -15.807 1.00 77.31 99 ASN A CA 1
ATOM 819 C C . ASN A 1 99 ? 15.263 2.946 -16.458 1.00 77.31 99 ASN A C 1
ATOM 821 O O . ASN A 1 99 ? 15.750 2.908 -17.587 1.00 77.31 99 ASN A O 1
ATOM 825 N N . SER A 1 100 ? 14.980 1.841 -15.765 1.00 76.75 100 SER A N 1
ATOM 826 C CA . SER A 1 100 ? 15.199 0.490 -16.281 1.00 76.75 100 SER A CA 1
ATOM 827 C C . SER A 1 100 ? 14.366 0.200 -17.534 1.00 76.75 100 SER A C 1
ATOM 829 O O . SER A 1 100 ? 14.880 -0.368 -18.492 1.00 76.75 100 SER A O 1
ATOM 831 N N . LEU A 1 101 ? 13.105 0.636 -17.562 1.00 79.94 101 LEU A N 1
ATOM 832 C CA . LEU A 1 101 ? 12.219 0.489 -18.716 1.00 79.94 101 LEU A CA 1
ATOM 833 C C . LEU A 1 101 ? 12.745 1.242 -19.943 1.00 79.94 101 LEU A C 1
ATOM 835 O O . LEU A 1 101 ? 12.780 0.671 -21.031 1.00 79.94 101 LEU A O 1
ATOM 839 N N . SER A 1 102 ? 13.197 2.487 -19.765 1.00 74.19 102 SER A N 1
ATOM 840 C CA . SER A 1 102 ? 13.827 3.267 -20.839 1.00 74.19 102 SER A CA 1
ATOM 841 C C . SER A 1 102 ? 15.020 2.523 -21.445 1.00 74.19 102 SER A C 1
ATOM 843 O O . SER A 1 102 ? 15.113 2.378 -22.662 1.00 74.19 102 SER A O 1
ATOM 845 N N . GLY A 1 103 ? 15.882 1.959 -20.591 1.00 72.38 103 GLY A N 1
ATOM 846 C CA . GLY A 1 103 ? 17.053 1.200 -21.028 1.00 72.38 103 GLY A CA 1
ATOM 847 C C . GLY A 1 103 ? 16.722 -0.054 -21.845 1.00 72.38 103 GLY A C 1
ATOM 848 O O . GLY A 1 103 ? 17.448 -0.370 -22.781 1.00 72.38 103 GLY A O 1
ATOM 849 N N . ILE A 1 104 ? 15.622 -0.751 -21.540 1.00 71.69 104 ILE A N 1
ATOM 850 C CA . ILE A 1 104 ? 15.193 -1.957 -22.278 1.00 71.69 104 ILE A CA 1
ATOM 851 C C . ILE A 1 104 ? 14.551 -1.588 -23.616 1.00 71.69 104 ILE A C 1
ATOM 853 O O . ILE A 1 104 ? 14.848 -2.212 -24.636 1.00 71.69 104 ILE A O 1
ATOM 857 N N . LEU A 1 105 ? 13.675 -0.579 -23.622 1.00 72.25 105 LEU A N 1
ATOM 858 C CA . LEU A 1 105 ? 12.952 -0.149 -24.823 1.00 72.25 105 LEU A CA 1
ATOM 859 C C . LEU A 1 105 ? 13.890 0.430 -25.889 1.00 72.25 105 LEU A C 1
ATOM 861 O O . LEU A 1 105 ? 13.599 0.331 -27.074 1.00 72.25 105 LEU A O 1
ATOM 865 N N . GLN A 1 106 ? 15.031 0.988 -25.483 1.00 69.81 106 GLN A N 1
ATOM 866 C CA . GLN A 1 106 ? 16.076 1.436 -26.408 1.00 69.81 106 GLN A CA 1
ATOM 867 C C . GLN A 1 106 ? 16.963 0.290 -26.928 1.00 69.81 106 GLN A C 1
ATOM 869 O O . GLN A 1 106 ? 17.652 0.469 -27.929 1.00 69.81 106 GLN A O 1
ATOM 874 N N . ALA A 1 107 ? 16.962 -0.874 -26.267 1.00 63.69 107 ALA A N 1
ATOM 875 C CA . ALA A 1 107 ? 17.912 -1.961 -26.515 1.00 63.69 107 ALA A CA 1
ATOM 876 C C . ALA A 1 107 ? 17.316 -3.221 -27.176 1.00 63.69 107 ALA A C 1
ATOM 878 O O . ALA A 1 107 ? 18.086 -4.093 -27.578 1.00 63.69 107 ALA A O 1
ATOM 879 N N . SER A 1 108 ? 15.988 -3.367 -27.287 1.00 56.94 108 SER A N 1
ATOM 880 C CA . SER A 1 108 ? 15.365 -4.657 -27.644 1.00 56.94 108 SER A CA 1
ATOM 881 C C . SER A 1 108 ? 14.340 -4.609 -28.787 1.00 56.94 108 SER A C 1
ATOM 883 O O . SER A 1 108 ? 13.485 -3.734 -28.854 1.00 56.94 108 SER A O 1
ATOM 885 N N . THR A 1 109 ? 14.412 -5.613 -29.672 1.00 53.25 109 THR A N 1
ATOM 886 C CA . THR A 1 109 ? 13.368 -6.011 -30.637 1.00 53.25 109 THR A CA 1
ATOM 887 C C . THR A 1 109 ? 12.224 -6.760 -29.932 1.00 53.25 109 THR A C 1
ATOM 889 O O . THR A 1 109 ? 12.471 -7.563 -29.030 1.00 53.25 109 THR A O 1
ATOM 892 N N . GLU A 1 110 ? 10.981 -6.551 -30.383 1.00 51.44 110 GLU A N 1
ATOM 893 C CA . GLU A 1 110 ? 9.702 -6.934 -29.738 1.00 51.44 110 GLU A CA 1
ATOM 894 C C . GLU A 1 110 ? 9.593 -8.387 -29.215 1.00 51.44 110 GLU A C 1
ATOM 896 O O . GLU A 1 110 ? 8.894 -8.642 -28.234 1.00 51.44 110 GLU A O 1
ATOM 901 N N . A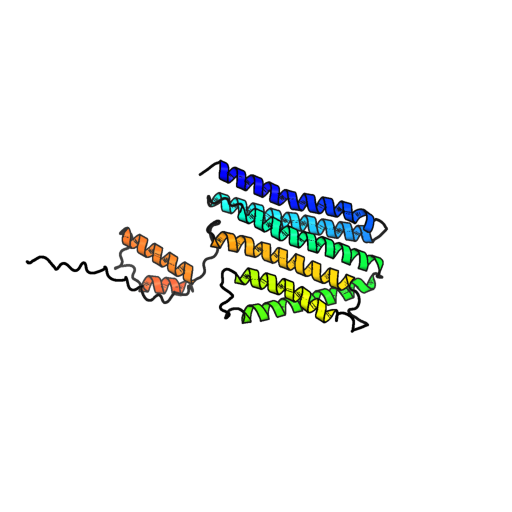LA A 1 111 ? 10.312 -9.348 -29.806 1.00 44.88 111 ALA A N 1
ATOM 902 C CA . ALA A 1 111 ? 10.254 -10.764 -29.425 1.00 44.88 111 ALA A CA 1
ATOM 903 C C . ALA A 1 111 ? 10.944 -11.103 -28.083 1.00 44.88 111 ALA A C 1
ATOM 905 O O . ALA A 1 111 ? 10.612 -12.114 -27.464 1.00 44.88 111 ALA A O 1
ATOM 906 N N . ALA A 1 112 ? 11.866 -10.267 -27.590 1.00 51.78 112 ALA A N 1
ATOM 907 C CA . ALA A 1 112 ? 12.558 -10.504 -26.314 1.00 51.78 112 ALA A CA 1
ATOM 908 C C . ALA A 1 112 ? 11.670 -10.223 -25.083 1.00 51.78 112 ALA A C 1
ATOM 910 O O . ALA A 1 112 ? 11.898 -10.761 -24.003 1.00 51.78 112 ALA A O 1
ATOM 911 N N . ILE A 1 113 ? 10.616 -9.419 -25.244 1.00 52.12 113 ILE A N 1
ATOM 912 C CA . ILE A 1 113 ? 9.784 -8.922 -24.138 1.00 52.12 113 ILE A CA 1
ATOM 913 C C . ILE A 1 113 ? 8.942 -10.047 -23.506 1.00 52.12 113 ILE A C 1
ATOM 915 O O . ILE A 1 113 ? 8.730 -10.055 -22.294 1.00 52.12 113 ILE A O 1
ATOM 919 N N . VAL A 1 114 ? 8.499 -11.031 -24.299 1.00 44.41 114 VAL A N 1
ATOM 920 C CA . VAL A 1 114 ? 7.647 -12.140 -23.824 1.00 44.41 114 VAL A CA 1
ATOM 921 C C . VAL A 1 114 ? 8.440 -13.175 -23.020 1.00 44.41 114 VAL A C 1
ATOM 923 O O . VAL A 1 114 ? 7.966 -13.613 -21.974 1.00 44.41 114 VAL A O 1
ATOM 926 N N . SER A 1 115 ? 9.655 -13.530 -23.455 1.00 48.50 115 SER A N 1
ATOM 927 C CA . SER A 1 115 ? 10.550 -14.407 -22.676 1.00 48.50 115 SER A CA 1
ATOM 928 C C . SER A 1 115 ? 10.888 -13.770 -21.328 1.00 48.50 115 SER A C 1
ATOM 930 O O . SER A 1 115 ? 10.760 -14.408 -20.285 1.00 48.50 115 SER A O 1
ATOM 932 N N . ASN A 1 116 ? 11.180 -12.467 -21.341 1.00 50.69 116 ASN A N 1
ATOM 933 C CA . ASN A 1 116 ? 11.447 -11.697 -20.131 1.00 50.69 116 ASN A CA 1
ATOM 934 C C . ASN A 1 116 ? 10.254 -11.709 -19.159 1.00 50.69 116 ASN A C 1
ATOM 936 O O . ASN A 1 116 ? 10.446 -11.708 -17.946 1.00 50.69 116 ASN A O 1
ATOM 940 N N . LEU A 1 117 ? 9.015 -11.758 -19.662 1.00 49.84 117 LEU A N 1
ATOM 941 C CA . LEU A 1 117 ? 7.809 -11.824 -18.833 1.00 49.84 117 LEU A CA 1
ATOM 942 C C . LEU A 1 117 ? 7.671 -13.160 -18.080 1.00 49.84 117 LEU A C 1
ATOM 944 O O . LEU A 1 117 ? 7.178 -13.178 -16.951 1.00 49.84 117 LEU A O 1
ATOM 948 N N . ILE A 1 118 ? 8.117 -14.271 -18.672 1.00 54.19 118 ILE A N 1
ATOM 949 C CA . ILE A 1 118 ? 8.107 -15.595 -18.028 1.00 54.19 118 ILE A CA 1
ATOM 950 C C . ILE A 1 118 ? 9.152 -15.646 -16.909 1.00 54.19 118 ILE A C 1
ATOM 952 O O . ILE A 1 118 ? 8.843 -16.088 -15.799 1.00 54.19 118 ILE A O 1
ATOM 956 N N . ASP A 1 119 ? 10.345 -15.108 -17.157 1.00 49.03 119 ASP A N 1
ATOM 957 C CA . ASP A 1 119 ? 11.416 -15.037 -16.159 1.00 49.03 119 ASP A CA 1
ATOM 958 C C . ASP A 1 119 ? 11.041 -14.120 -14.983 1.00 49.03 119 ASP A C 1
ATOM 960 O O . ASP A 1 119 ? 11.287 -14.448 -13.817 1.00 49.03 119 ASP A O 1
ATOM 964 N N . ILE A 1 120 ? 10.333 -13.020 -15.269 1.00 52.22 120 ILE A N 1
ATOM 965 C CA . ILE A 1 120 ? 9.695 -12.159 -14.261 1.00 52.22 120 ILE A CA 1
ATOM 966 C C . ILE A 1 120 ? 8.764 -12.970 -13.366 1.00 52.22 120 ILE A C 1
ATOM 968 O O . ILE A 1 120 ? 8.840 -12.886 -12.137 1.00 52.22 120 ILE A O 1
ATOM 972 N N . LEU A 1 121 ? 7.881 -13.760 -13.973 1.00 52.41 121 LEU A N 1
ATOM 973 C CA . LEU A 1 121 ? 6.872 -14.524 -13.249 1.00 52.41 121 LEU A CA 1
ATOM 974 C C . LEU A 1 121 ? 7.520 -15.582 -12.344 1.00 52.41 121 LEU A C 1
ATOM 976 O O . LEU A 1 121 ? 7.089 -15.778 -11.206 1.00 52.41 121 LEU A O 1
ATOM 980 N N . LEU A 1 122 ? 8.606 -16.203 -12.809 1.00 53.62 122 LEU A N 1
ATOM 981 C CA . LEU A 1 122 ? 9.374 -17.198 -12.064 1.00 53.62 122 LEU A CA 1
ATOM 982 C C . LEU A 1 122 ? 10.110 -16.586 -10.859 1.00 53.62 122 LEU A C 1
ATOM 984 O O . LEU A 1 122 ? 10.120 -17.160 -9.764 1.00 53.62 122 LEU A O 1
ATOM 988 N N . MET A 1 123 ? 10.670 -15.384 -11.024 1.00 53.34 123 MET A N 1
ATOM 989 C CA . MET A 1 123 ? 11.344 -14.646 -9.951 1.00 53.34 123 MET A CA 1
ATOM 990 C C . MET A 1 123 ? 10.352 -14.173 -8.874 1.00 53.34 123 MET A C 1
ATOM 992 O O . MET A 1 123 ? 10.638 -14.262 -7.674 1.00 53.34 123 MET A O 1
ATOM 996 N N . VAL A 1 124 ? 9.145 -13.756 -9.281 1.00 55.19 124 VAL A N 1
ATOM 997 C CA . VAL A 1 124 ? 8.029 -13.446 -8.368 1.00 55.19 124 VAL A CA 1
ATOM 998 C C . VAL A 1 124 ? 7.644 -14.683 -7.556 1.00 55.19 124 VAL A C 1
ATOM 1000 O O . VAL A 1 124 ? 7.525 -14.611 -6.331 1.00 55.19 124 VAL A O 1
ATOM 1003 N N . PHE A 1 125 ? 7.493 -15.832 -8.215 1.00 58.00 125 PHE A N 1
ATOM 1004 C CA . PHE A 1 125 ? 7.080 -17.075 -7.566 1.00 58.00 125 PHE A CA 1
ATOM 1005 C C . PHE A 1 125 ? 8.115 -17.568 -6.547 1.00 58.00 125 PHE A C 1
ATOM 1007 O O . PHE A 1 125 ? 7.771 -17.921 -5.417 1.00 58.00 125 PHE A O 1
ATOM 1014 N N . THR A 1 126 ? 9.393 -17.512 -6.920 1.00 55.28 126 THR A N 1
ATOM 1015 C CA . THR A 1 126 ? 10.520 -17.865 -6.046 1.00 55.28 126 THR A CA 1
ATOM 1016 C C . THR A 1 126 ? 10.567 -16.959 -4.818 1.00 55.28 126 THR A C 1
ATOM 1018 O O . THR A 1 126 ? 10.690 -17.444 -3.692 1.00 55.28 126 THR A O 1
ATOM 1021 N N . SER A 1 127 ? 10.365 -15.653 -5.010 1.00 55.19 127 SER A N 1
ATOM 1022 C CA . SER A 1 127 ? 10.290 -14.692 -3.906 1.00 55.19 127 SER A CA 1
ATOM 1023 C C . SER A 1 127 ? 9.158 -15.051 -2.940 1.00 55.19 127 SER A C 1
ATOM 1025 O O . SER A 1 127 ? 9.394 -15.170 -1.742 1.00 55.19 127 SER A O 1
ATOM 1027 N N . ILE A 1 128 ? 7.948 -15.329 -3.438 1.00 58.66 128 ILE A N 1
ATOM 1028 C CA . ILE A 1 128 ? 6.808 -15.740 -2.599 1.00 58.66 128 ILE A CA 1
ATOM 1029 C C . ILE A 1 128 ? 7.116 -17.027 -1.815 1.00 58.66 128 ILE A C 1
ATOM 1031 O O . ILE A 1 128 ? 6.814 -17.106 -0.620 1.00 58.66 128 ILE A O 1
ATOM 1035 N N . MET A 1 129 ? 7.729 -18.029 -2.452 1.00 61.25 129 MET A N 1
ATOM 1036 C CA . MET A 1 129 ? 8.086 -19.284 -1.783 1.00 61.25 129 MET A CA 1
ATOM 1037 C C . MET A 1 129 ? 9.084 -19.072 -0.647 1.00 61.25 129 MET A C 1
ATOM 1039 O O . MET A 1 129 ? 8.906 -19.623 0.444 1.00 61.25 129 MET A O 1
ATOM 1043 N N . VAL A 1 130 ? 10.114 -18.254 -0.862 1.00 57.47 130 VAL A N 1
ATOM 1044 C CA . VAL A 1 130 ? 11.113 -18.016 0.182 1.00 57.47 130 VAL A CA 1
ATOM 1045 C C . VAL A 1 130 ? 10.555 -17.169 1.316 1.00 57.47 130 VAL A C 1
ATOM 1047 O O . VAL A 1 130 ? 10.844 -17.455 2.476 1.00 57.47 130 VAL A O 1
ATOM 1050 N N . LEU A 1 131 ? 9.657 -16.228 1.030 1.00 60.03 131 LEU A N 1
ATOM 1051 C CA . LEU A 1 131 ? 8.926 -15.505 2.070 1.00 60.03 131 LEU A CA 1
ATOM 1052 C C . LEU A 1 131 ? 8.080 -16.421 2.943 1.00 60.03 131 LEU A C 1
ATOM 1054 O O . LEU A 1 131 ? 8.075 -16.278 4.165 1.00 60.03 131 LEU A O 1
ATOM 1058 N N . ARG A 1 132 ? 7.402 -17.392 2.329 1.00 62.03 132 ARG A N 1
ATOM 1059 C CA . ARG A 1 132 ? 6.633 -18.400 3.060 1.00 62.03 132 ARG A CA 1
ATOM 1060 C C . ARG A 1 132 ? 7.538 -19.263 3.947 1.00 62.03 132 ARG A C 1
ATOM 1062 O O . ARG A 1 132 ? 7.174 -19.552 5.082 1.00 62.03 132 ARG A O 1
ATOM 1069 N N . SER A 1 133 ? 8.721 -19.624 3.450 1.00 60.06 133 SER A N 1
ATOM 1070 C CA . SER A 1 133 ? 9.723 -20.414 4.179 1.00 60.06 133 SER A CA 1
ATOM 1071 C C . SER A 1 133 ? 10.362 -19.646 5.346 1.00 60.06 133 SER A C 1
ATOM 1073 O O . SER A 1 133 ? 10.473 -20.177 6.450 1.00 60.06 133 SER A O 1
ATOM 1075 N N . LEU A 1 134 ? 10.732 -18.377 5.143 1.00 58.94 134 LEU A N 1
ATOM 1076 C CA . LEU A 1 134 ? 11.309 -17.518 6.183 1.00 58.94 134 LEU A CA 1
ATOM 1077 C C . LEU A 1 134 ? 10.275 -17.151 7.249 1.00 58.94 134 LEU A C 1
ATOM 1079 O O . LEU A 1 134 ? 10.566 -17.250 8.437 1.00 58.94 134 LEU A O 1
ATOM 1083 N N . GLY A 1 135 ? 9.051 -16.797 6.848 1.00 57.34 135 GLY A N 1
ATOM 1084 C CA . GLY A 1 135 ? 7.975 -16.471 7.785 1.00 57.34 135 GLY A CA 1
ATOM 1085 C C . GLY A 1 135 ? 7.655 -17.612 8.754 1.00 57.34 135 GLY A C 1
ATOM 1086 O O . GLY A 1 135 ? 7.378 -17.350 9.920 1.00 57.34 135 GLY A O 1
ATOM 1087 N N . ALA A 1 136 ? 7.769 -18.865 8.301 1.00 59.75 136 ALA A N 1
ATOM 1088 C CA . ALA A 1 136 ? 7.566 -20.045 9.139 1.00 59.75 136 ALA A CA 1
ATOM 1089 C C . ALA A 1 136 ? 8.701 -20.288 10.152 1.00 59.75 136 ALA A C 1
ATOM 1091 O O . ALA A 1 136 ? 8.451 -20.849 11.211 1.00 59.75 136 ALA A O 1
ATOM 1092 N N . LYS A 1 137 ? 9.937 -19.865 9.853 1.00 59.00 137 LYS A N 1
ATOM 1093 C CA . LYS A 1 137 ? 11.118 -20.121 10.701 1.00 59.00 137 LYS A CA 1
ATOM 1094 C C . LYS A 1 137 ? 11.402 -19.031 11.735 1.00 59.00 137 LYS A C 1
ATOM 1096 O O . LYS A 1 137 ? 12.126 -19.271 12.692 1.00 59.00 137 LYS A O 1
ATOM 1101 N N . VAL A 1 138 ? 10.879 -17.825 11.533 1.00 58.69 138 VAL A N 1
ATOM 1102 C CA . VAL A 1 138 ? 11.227 -16.645 12.347 1.00 58.69 138 VAL A CA 1
ATOM 1103 C C . VAL A 1 138 ? 10.328 -16.492 13.588 1.00 58.69 138 VAL A C 1
ATOM 1105 O O . VAL A 1 138 ? 10.635 -15.696 14.472 1.00 58.69 138 VAL A O 1
ATOM 1108 N N . HIS A 1 139 ? 9.254 -17.282 13.700 1.00 53.84 139 HIS A N 1
ATOM 1109 C CA . HIS A 1 139 ? 8.299 -17.212 14.813 1.00 53.84 139 HIS A CA 1
ATOM 1110 C C . HIS A 1 139 ? 8.929 -17.488 16.199 1.00 53.84 139 HIS A C 1
ATOM 1112 O O . HIS A 1 139 ? 8.420 -16.989 17.197 1.00 53.84 139 HIS A O 1
ATOM 1118 N N . ASP A 1 140 ? 10.067 -18.189 16.258 1.00 55.94 140 ASP A N 1
ATOM 1119 C CA . ASP A 1 140 ? 10.664 -18.660 17.520 1.00 55.94 140 ASP A CA 1
ATOM 1120 C C . ASP A 1 140 ? 11.826 -17.793 18.049 1.00 55.94 140 ASP A C 1
ATOM 1122 O O . ASP A 1 140 ? 12.473 -18.146 19.034 1.00 55.94 140 ASP A O 1
ATOM 1126 N N . SER A 1 141 ? 12.133 -16.652 17.419 1.00 59.25 141 SER A N 1
ATOM 1127 C CA . SER A 1 141 ? 13.259 -15.803 17.842 1.00 59.25 141 SER A CA 1
ATOM 1128 C C . SER A 1 141 ? 12.823 -14.640 18.742 1.00 59.25 141 SER A C 1
ATOM 1130 O O . SER A 1 141 ? 11.963 -13.841 18.382 1.00 59.25 141 SER A O 1
ATOM 1132 N N . VAL A 1 142 ? 13.514 -14.485 19.879 1.00 57.69 142 VAL A N 1
ATOM 1133 C CA . VAL A 1 142 ? 13.279 -13.483 20.944 1.00 57.69 142 VAL A CA 1
ATOM 1134 C C . VAL A 1 142 ? 13.291 -12.027 20.442 1.00 57.69 142 VAL A C 1
ATOM 1136 O O . VAL A 1 142 ? 12.627 -11.162 21.009 1.00 57.69 142 VAL A O 1
ATOM 1139 N N . LEU A 1 143 ? 14.006 -11.742 19.348 1.00 59.16 143 LEU A N 1
ATOM 1140 C CA . LEU A 1 143 ? 14.059 -10.412 18.718 1.00 59.16 143 LEU A CA 1
ATOM 1141 C C . LEU A 1 143 ? 12.763 -10.049 17.960 1.00 59.16 143 LEU A C 1
ATOM 1143 O O . LEU A 1 143 ? 12.509 -8.872 17.688 1.00 59.16 143 LEU A O 1
ATOM 1147 N N . PHE A 1 144 ? 11.924 -11.038 17.636 1.00 59.66 144 PHE A N 1
ATOM 1148 C CA . PHE A 1 144 ? 10.675 -10.860 16.901 1.00 59.66 144 PHE A CA 1
ATOM 1149 C C . PHE A 1 144 ? 9.472 -11.003 17.831 1.00 59.66 144 PHE A C 1
ATOM 1151 O O . PHE A 1 144 ? 9.014 -12.090 18.150 1.00 59.66 144 PHE A O 1
ATOM 1158 N N . ASN A 1 145 ? 8.901 -9.868 18.224 1.00 63.94 145 ASN A N 1
ATOM 1159 C CA . ASN A 1 145 ? 7.582 -9.831 18.854 1.00 63.94 145 ASN A CA 1
ATOM 1160 C C . ASN A 1 145 ? 6.499 -9.689 17.763 1.00 63.94 145 ASN A C 1
ATOM 1162 O O . ASN A 1 145 ? 6.730 -9.010 16.756 1.00 63.94 145 ASN A O 1
ATOM 1166 N N . GLN A 1 146 ? 5.294 -10.232 17.977 1.00 62.75 146 GLN A N 1
ATOM 1167 C CA . GLN A 1 146 ? 4.091 -10.027 17.147 1.00 62.75 146 GLN A CA 1
ATOM 1168 C C . GLN A 1 146 ? 3.870 -8.556 16.729 1.00 62.75 146 GLN A C 1
ATOM 1170 O O . GLN A 1 146 ? 3.279 -8.264 15.682 1.00 62.75 146 GLN A O 1
ATOM 1175 N N . ASN A 1 147 ? 4.358 -7.607 17.532 1.00 61.75 147 ASN A N 1
ATOM 1176 C CA . ASN A 1 147 ? 4.289 -6.178 17.246 1.00 61.75 147 ASN A CA 1
ATOM 1177 C C . ASN A 1 147 ? 5.165 -5.715 16.078 1.00 61.75 147 ASN A C 1
ATOM 1179 O O . ASN A 1 147 ? 4.670 -4.967 15.227 1.00 61.75 147 ASN A O 1
ATOM 1183 N N . ASN A 1 148 ? 6.396 -6.216 15.999 1.00 68.69 148 ASN A N 1
ATOM 1184 C CA . ASN A 1 148 ? 7.416 -5.761 15.051 1.00 68.69 148 ASN A CA 1
ATOM 1185 C C . ASN A 1 148 ? 7.662 -6.778 13.927 1.00 68.69 148 ASN A C 1
ATOM 1187 O O . ASN A 1 148 ? 8.201 -6.419 12.883 1.00 68.69 148 ASN A O 1
ATOM 1191 N N . MET A 1 149 ? 7.217 -8.023 14.110 1.00 70.19 149 MET A N 1
ATOM 1192 C CA . MET A 1 149 ? 7.376 -9.125 13.163 1.00 70.19 149 MET A CA 1
ATOM 1193 C C . MET A 1 149 ? 6.936 -8.776 11.732 1.00 70.19 149 MET A C 1
ATOM 1195 O O . MET A 1 149 ? 7.703 -9.041 10.811 1.00 70.19 149 MET A O 1
ATOM 1199 N N . PRO A 1 150 ? 5.791 -8.104 11.485 1.00 69.94 150 PRO A N 1
ATOM 1200 C CA . PRO A 1 150 ? 5.418 -7.764 10.113 1.00 69.94 150 PRO A CA 1
ATOM 1201 C C . PRO A 1 150 ? 6.333 -6.722 9.460 1.00 69.94 150 PRO A C 1
ATOM 1203 O O . PRO A 1 150 ? 6.533 -6.764 8.250 1.00 69.94 150 PRO A O 1
ATOM 1206 N N . LEU A 1 151 ? 6.893 -5.799 10.249 1.00 69.06 151 LEU A N 1
ATOM 1207 C CA . LEU A 1 151 ? 7.849 -4.808 9.758 1.00 69.06 151 LEU A CA 1
ATOM 1208 C C . LEU A 1 151 ? 9.180 -5.478 9.409 1.00 69.06 151 LEU A C 1
ATOM 1210 O O . LEU A 1 151 ? 9.737 -5.216 8.350 1.00 69.06 151 LEU A O 1
ATOM 1214 N N . PHE A 1 152 ? 9.663 -6.374 10.269 1.00 68.38 152 PHE A N 1
ATOM 1215 C CA . PHE A 1 152 ? 10.868 -7.146 9.988 1.00 68.38 152 PHE A CA 1
ATOM 1216 C C . PHE A 1 152 ? 10.691 -8.066 8.790 1.00 68.38 152 PHE A C 1
ATOM 1218 O O . PHE A 1 152 ? 11.579 -8.117 7.948 1.00 68.38 152 PHE A O 1
ATOM 1225 N N . LEU A 1 153 ? 9.540 -8.733 8.666 1.00 68.88 153 LEU A N 1
ATOM 1226 C CA . LEU A 1 153 ? 9.230 -9.546 7.498 1.00 68.88 153 LEU A CA 1
ATOM 1227 C C . LEU A 1 153 ? 9.291 -8.687 6.232 1.00 68.88 153 LEU A C 1
ATOM 1229 O O . LEU A 1 153 ? 9.977 -9.064 5.296 1.00 68.88 153 LEU A O 1
ATOM 1233 N N . PHE A 1 154 ? 8.665 -7.505 6.230 1.00 68.81 154 PHE A N 1
ATOM 1234 C CA . PHE A 1 154 ? 8.747 -6.551 5.121 1.00 68.81 154 PHE A CA 1
ATOM 1235 C C . PHE A 1 154 ? 10.193 -6.140 4.793 1.00 68.81 154 PHE A C 1
ATOM 1237 O O . PHE A 1 154 ? 10.592 -6.201 3.632 1.00 68.81 154 PHE A O 1
ATOM 1244 N N . SER A 1 155 ? 11.002 -5.792 5.794 1.00 69.44 155 SER A N 1
ATOM 1245 C CA . SER A 1 155 ? 12.416 -5.447 5.595 1.00 69.44 155 SER A CA 1
ATOM 1246 C C . SER A 1 155 ? 13.235 -6.622 5.056 1.00 69.44 155 SER A C 1
ATOM 1248 O O . SER A 1 155 ? 14.048 -6.437 4.155 1.00 69.44 155 SER A O 1
ATOM 1250 N N . PHE A 1 156 ? 12.999 -7.841 5.547 1.00 65.56 156 PHE A N 1
ATOM 1251 C CA . PHE A 1 156 ? 13.640 -9.042 5.019 1.00 65.56 156 PHE A CA 1
ATOM 1252 C C . PHE A 1 156 ? 13.191 -9.345 3.599 1.00 65.56 156 PHE A C 1
ATOM 1254 O O . PHE A 1 156 ? 14.029 -9.740 2.805 1.00 65.56 156 PHE A O 1
ATOM 1261 N N . VAL A 1 157 ? 11.921 -9.120 3.248 1.00 67.06 157 VAL A N 1
ATOM 1262 C CA . VAL A 1 157 ? 11.446 -9.250 1.863 1.00 67.06 157 VAL A CA 1
ATOM 1263 C C . VAL A 1 157 ? 12.212 -8.298 0.956 1.00 67.06 157 VAL A C 1
ATOM 1265 O O . VAL A 1 157 ? 12.706 -8.715 -0.084 1.00 67.06 157 VAL A O 1
ATOM 1268 N N . MET A 1 158 ? 12.339 -7.036 1.364 1.00 66.06 158 MET A N 1
ATOM 1269 C CA . MET A 1 158 ? 13.055 -6.015 0.603 1.00 66.06 158 MET A CA 1
ATOM 1270 C C . MET A 1 158 ? 14.521 -6.399 0.387 1.00 66.06 158 MET A C 1
ATOM 1272 O O . MET A 1 158 ? 14.981 -6.442 -0.751 1.00 66.06 158 MET A O 1
ATOM 1276 N N . LEU A 1 159 ? 15.222 -6.753 1.467 1.00 66.00 159 LEU A N 1
ATOM 1277 C CA . LEU A 1 159 ? 16.624 -7.174 1.421 1.00 66.00 159 LEU A CA 1
ATOM 1278 C C . LEU A 1 159 ? 16.816 -8.486 0.658 1.00 66.00 159 LEU A C 1
ATOM 1280 O O . LEU A 1 159 ? 17.820 -8.664 -0.021 1.00 66.00 159 LEU A O 1
ATOM 1284 N N . TYR A 1 160 ? 15.868 -9.414 0.765 1.00 65.69 160 TYR A N 1
ATOM 1285 C CA . TYR A 1 160 ? 15.909 -10.695 0.073 1.00 65.69 160 TYR A CA 1
ATOM 1286 C C . TYR A 1 160 ? 15.691 -10.527 -1.428 1.00 65.69 160 TYR A C 1
ATOM 1288 O O . TYR A 1 160 ? 16.424 -11.133 -2.201 1.00 65.69 160 TYR A O 1
ATOM 1296 N N . ILE A 1 161 ? 14.733 -9.696 -1.849 1.00 64.56 161 ILE A N 1
ATOM 1297 C CA . ILE A 1 161 ? 14.529 -9.373 -3.265 1.00 64.56 161 ILE A CA 1
ATOM 1298 C C . ILE A 1 161 ? 15.800 -8.728 -3.823 1.00 64.56 161 ILE A C 1
ATOM 1300 O O . ILE A 1 161 ? 16.290 -9.175 -4.853 1.00 64.56 161 ILE A O 1
ATOM 1304 N N . GLU A 1 162 ? 16.393 -7.756 -3.124 1.00 61.72 162 GLU A N 1
ATOM 1305 C CA . GLU A 1 162 ? 17.670 -7.163 -3.547 1.00 61.72 162 GLU A CA 1
ATOM 1306 C C . GLU A 1 162 ? 18.816 -8.192 -3.579 1.00 61.72 162 GLU A C 1
ATOM 1308 O O . GLU A 1 162 ? 19.562 -8.261 -4.554 1.00 61.72 162 GLU A O 1
ATOM 1313 N N . GLY A 1 163 ? 18.936 -9.038 -2.553 1.00 55.66 163 GLY A N 1
ATOM 1314 C CA . GLY A 1 163 ? 20.013 -10.022 -2.413 1.00 55.66 163 GLY A CA 1
ATOM 1315 C C . GLY A 1 163 ? 19.926 -11.207 -3.380 1.00 55.66 163 GLY A C 1
ATOM 1316 O O . GLY A 1 163 ? 20.939 -11.605 -3.953 1.00 55.66 163 GLY A O 1
ATOM 1317 N N . GLN A 1 164 ? 18.734 -11.762 -3.614 1.00 56.00 164 GLN A N 1
ATOM 1318 C CA . GLN A 1 164 ? 18.517 -12.803 -4.628 1.00 56.00 164 GLN A CA 1
ATOM 1319 C C . GLN A 1 164 ? 18.819 -12.293 -6.016 1.00 56.00 164 GLN A C 1
ATOM 1321 O O . GLN A 1 164 ? 19.366 -13.014 -6.836 1.00 56.00 164 GLN A O 1
ATOM 1326 N N . ILE A 1 165 ? 18.490 -11.037 -6.270 1.00 52.44 165 ILE A N 1
ATOM 1327 C CA . ILE A 1 165 ? 18.732 -10.436 -7.560 1.00 52.44 165 ILE A CA 1
ATOM 1328 C C . ILE A 1 165 ? 20.230 -10.232 -7.773 1.00 52.44 165 ILE A C 1
ATOM 1330 O O . ILE A 1 165 ? 20.733 -10.615 -8.821 1.00 52.44 165 ILE A O 1
ATOM 1334 N N . ILE A 1 166 ? 20.988 -9.777 -6.773 1.00 53.31 166 ILE A N 1
ATOM 1335 C CA . ILE A 1 166 ? 22.462 -9.737 -6.849 1.00 53.31 166 ILE A CA 1
ATOM 1336 C C . ILE A 1 166 ? 23.061 -11.134 -7.111 1.00 53.31 166 ILE A C 1
ATOM 1338 O O . ILE A 1 166 ? 24.014 -11.255 -7.883 1.00 53.31 1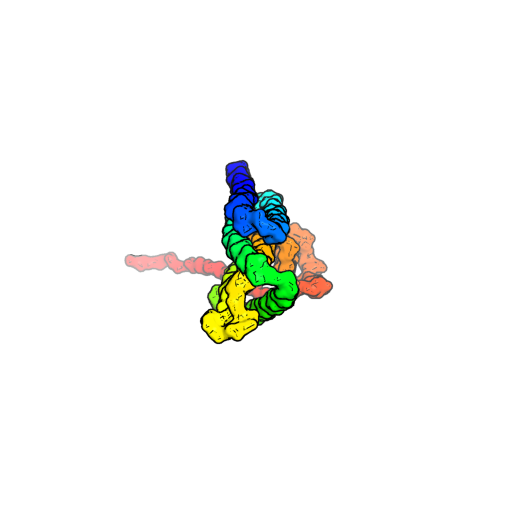66 ILE A O 1
ATOM 1342 N N . MET A 1 167 ? 22.490 -12.193 -6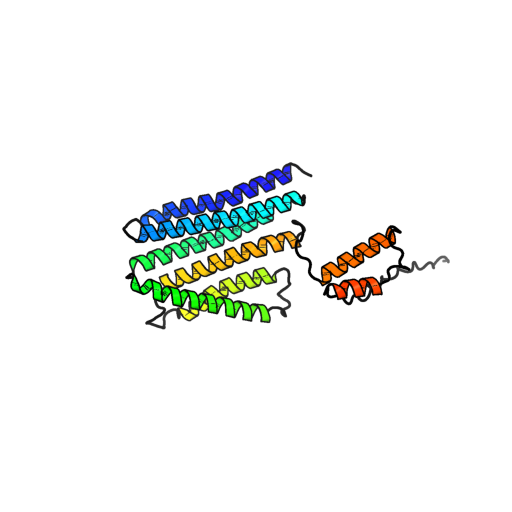.523 1.00 49.50 167 MET A N 1
ATOM 1343 C CA . MET A 1 167 ? 22.927 -13.576 -6.769 1.00 49.50 167 MET A CA 1
ATOM 1344 C C . MET A 1 167 ? 22.540 -14.103 -8.158 1.00 49.50 167 MET A C 1
ATOM 1346 O O . MET A 1 167 ? 23.377 -14.709 -8.818 1.00 49.50 167 MET A O 1
ATOM 1350 N N . ILE A 1 168 ? 21.313 -13.856 -8.630 1.00 47.75 168 ILE A N 1
ATOM 1351 C CA . ILE A 1 168 ? 20.812 -14.311 -9.941 1.00 47.75 168 ILE A CA 1
ATOM 1352 C C . ILE A 1 168 ? 21.480 -13.536 -11.083 1.00 47.75 168 ILE A C 1
ATOM 1354 O O . ILE A 1 168 ? 21.838 -14.114 -12.103 1.00 47.75 168 ILE A O 1
ATOM 1358 N N . THR A 1 169 ? 21.718 -12.237 -10.894 1.00 46.00 169 THR A N 1
ATOM 1359 C CA . THR A 1 169 ? 22.504 -11.416 -11.832 1.00 46.00 169 THR A CA 1
ATOM 1360 C C . THR A 1 169 ? 23.986 -11.726 -11.816 1.00 46.00 169 THR A C 1
ATOM 1362 O O . THR A 1 169 ? 24.710 -11.204 -12.663 1.00 46.00 169 THR A O 1
ATOM 1365 N N . GLY A 1 170 ? 24.427 -12.549 -10.854 1.00 44.78 170 GLY A N 1
ATOM 1366 C CA . GLY A 1 170 ? 25.797 -12.993 -10.681 1.00 44.78 170 GLY A CA 1
ATOM 1367 C C . GLY A 1 170 ? 26.760 -11.844 -10.889 1.00 44.78 170 GLY A C 1
ATOM 1368 O O . GLY A 1 170 ? 27.476 -11.876 -11.885 1.00 44.78 170 GLY A O 1
ATOM 1369 N N . ALA A 1 171 ? 26.709 -10.825 -10.019 1.00 41.19 171 ALA A N 1
ATOM 1370 C CA . ALA A 1 171 ? 27.529 -9.615 -10.080 1.00 41.19 171 ALA A CA 1
ATOM 1371 C C . ALA A 1 171 ? 28.902 -9.864 -10.752 1.00 41.19 171 ALA A C 1
ATOM 1373 O O . ALA A 1 171 ? 29.866 -10.269 -10.110 1.00 41.19 171 ALA A O 1
ATOM 1374 N N . GLY A 1 172 ? 28.954 -9.658 -12.075 1.00 44.44 172 GLY A N 1
ATOM 1375 C CA . GLY A 1 172 ? 30.160 -9.684 -12.903 1.00 44.44 172 GLY A CA 1
ATOM 1376 C C . GLY A 1 172 ? 30.648 -10.997 -13.546 1.00 44.44 172 GLY A C 1
ATOM 1377 O O . GLY A 1 172 ? 31.683 -10.909 -14.197 1.00 44.44 172 GLY A O 1
ATOM 1378 N N . THR A 1 173 ? 30.010 -12.175 -13.426 1.00 40.47 173 THR A N 1
ATOM 1379 C CA . THR A 1 173 ? 30.684 -13.441 -13.856 1.00 40.47 173 THR A CA 1
ATOM 1380 C C . THR A 1 173 ? 29.934 -14.408 -14.782 1.00 40.47 173 THR A C 1
ATOM 1382 O O . THR A 1 173 ? 30.598 -15.205 -15.441 1.00 40.47 173 THR A O 1
ATOM 1385 N N . LEU A 1 174 ? 28.604 -14.348 -14.919 1.00 42.78 174 LEU A N 1
ATOM 1386 C CA . LEU A 1 174 ? 27.853 -15.282 -15.780 1.00 42.78 174 LEU A CA 1
ATOM 1387 C C . LEU A 1 174 ? 27.323 -14.587 -17.041 1.00 42.78 174 LEU A C 1
ATOM 1389 O O . LEU A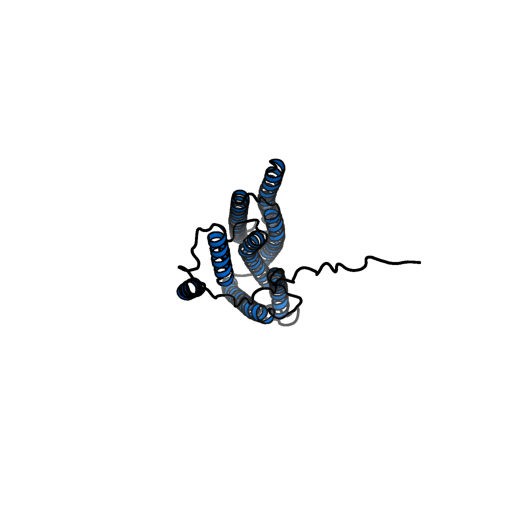 1 174 ? 26.221 -14.040 -17.077 1.00 42.78 174 LEU A O 1
ATOM 1393 N N . SER A 1 175 ? 28.133 -14.604 -18.100 1.00 41.47 175 SER A N 1
ATOM 1394 C CA . SER A 1 175 ? 27.737 -14.129 -19.427 1.00 41.47 175 SER A CA 1
ATOM 1395 C C . SER A 1 175 ? 26.693 -15.058 -20.055 1.00 41.47 175 SER A C 1
ATOM 1397 O O . SER A 1 175 ? 26.940 -16.257 -20.172 1.00 41.47 175 SER A O 1
ATOM 1399 N N . GLY A 1 176 ? 25.579 -14.501 -20.536 1.00 46.84 176 GLY A N 1
ATOM 1400 C CA . GLY A 1 176 ? 24.766 -15.157 -21.565 1.00 46.84 176 GLY A CA 1
ATOM 1401 C C . GLY A 1 176 ? 23.252 -15.095 -21.389 1.00 46.84 176 GLY A C 1
ATOM 1402 O O . GLY A 1 176 ? 22.562 -15.097 -22.398 1.00 46.84 176 GLY A O 1
ATOM 1403 N N . ILE A 1 177 ? 22.721 -15.030 -20.159 1.00 48.31 177 ILE A N 1
ATOM 1404 C CA . ILE A 1 177 ? 21.255 -15.135 -19.948 1.00 48.31 177 ILE A CA 1
ATOM 1405 C C . ILE A 1 177 ? 20.705 -14.124 -18.913 1.00 48.31 177 ILE A C 1
ATOM 1407 O O . ILE A 1 177 ? 19.581 -13.668 -19.061 1.00 48.31 177 ILE A O 1
ATOM 1411 N N . PHE A 1 178 ? 21.510 -13.654 -17.945 1.00 45.56 178 PHE A N 1
ATOM 1412 C CA . PHE A 1 178 ? 21.100 -12.666 -16.917 1.00 45.56 178 PHE A CA 1
ATOM 1413 C C . PHE A 1 178 ? 21.904 -11.349 -16.955 1.00 45.56 178 PHE A C 1
ATOM 1415 O O . PHE A 1 178 ? 22.065 -10.670 -15.944 1.00 45.56 178 PHE A O 1
ATOM 1422 N N . ALA A 1 179 ? 22.461 -10.985 -18.113 1.00 50.62 179 ALA A N 1
ATOM 1423 C CA . ALA A 1 179 ? 23.433 -9.890 -18.212 1.00 50.62 179 ALA A CA 1
ATOM 1424 C C . ALA A 1 179 ? 22.817 -8.477 -18.299 1.00 50.62 179 ALA A C 1
ATOM 1426 O O . ALA A 1 179 ? 23.541 -7.491 -18.133 1.00 50.62 179 ALA A O 1
ATOM 1427 N N . ASP A 1 180 ? 21.511 -8.343 -18.555 1.00 61.34 180 ASP A N 1
ATOM 1428 C CA . ASP A 1 180 ? 20.906 -7.027 -18.756 1.00 61.34 180 ASP A CA 1
ATOM 1429 C C . ASP A 1 180 ? 20.450 -6.403 -17.429 1.00 61.34 180 ASP A C 1
ATOM 1431 O O . ASP A 1 180 ? 19.342 -6.623 -16.933 1.00 61.34 180 ASP A O 1
ATOM 1435 N N . LYS A 1 181 ? 21.333 -5.581 -16.850 1.00 65.62 181 LYS A N 1
ATOM 1436 C CA . LYS A 1 181 ? 21.088 -4.818 -15.614 1.00 65.62 181 LYS A CA 1
ATOM 1437 C C . LYS A 1 181 ? 19.761 -4.050 -15.641 1.00 65.62 181 LYS A C 1
ATOM 1439 O O . LYS A 1 181 ? 19.155 -3.862 -14.585 1.00 65.62 181 LYS A O 1
ATOM 1444 N N . ASN A 1 182 ? 19.300 -3.624 -16.818 1.00 67.75 182 ASN A N 1
ATOM 1445 C CA . ASN A 1 182 ? 18.043 -2.899 -16.953 1.00 67.75 182 ASN A CA 1
ATOM 1446 C C . ASN A 1 182 ? 16.838 -3.823 -16.777 1.00 67.75 182 ASN A C 1
ATOM 1448 O O . ASN A 1 182 ? 15.922 -3.468 -16.040 1.00 67.75 182 ASN A O 1
ATOM 1452 N N . GLN A 1 183 ? 16.858 -5.022 -17.368 1.00 66.25 183 GLN A N 1
ATOM 1453 C CA . GLN A 1 183 ? 15.799 -6.018 -17.180 1.00 66.25 183 GLN A CA 1
ATOM 1454 C C . GLN A 1 183 ? 15.639 -6.339 -15.708 1.00 66.25 183 GLN A C 1
ATOM 1456 O O . GLN A 1 183 ? 14.572 -6.122 -15.147 1.00 66.25 183 GLN A O 1
ATOM 1461 N N . ILE A 1 184 ? 16.725 -6.719 -15.046 1.00 67.50 184 ILE A N 1
ATOM 1462 C CA . ILE A 1 184 ? 16.712 -7.011 -13.617 1.00 67.50 184 ILE A CA 1
ATOM 1463 C C . ILE A 1 184 ? 16.197 -5.831 -12.787 1.00 67.50 184 ILE A C 1
ATOM 1465 O O . ILE A 1 184 ? 15.367 -6.018 -11.891 1.00 67.50 184 ILE A O 1
ATOM 1469 N N . GLY A 1 185 ? 16.674 -4.618 -13.072 1.00 68.75 185 GLY A N 1
ATOM 1470 C CA . GLY A 1 185 ? 16.215 -3.414 -12.389 1.00 68.75 185 GLY A CA 1
ATOM 1471 C C . GLY A 1 185 ? 14.704 -3.218 -12.531 1.00 68.75 185 GLY A C 1
ATOM 1472 O O . GLY A 1 185 ? 14.032 -2.912 -11.545 1.00 68.75 185 GLY A O 1
ATOM 1473 N N . LEU A 1 186 ? 14.138 -3.483 -13.709 1.00 74.69 186 LEU A N 1
ATOM 1474 C CA . LEU A 1 186 ? 12.697 -3.402 -13.946 1.00 74.69 186 LEU A CA 1
ATOM 1475 C C . LEU A 1 186 ? 11.928 -4.372 -13.036 1.00 74.69 186 LEU A C 1
ATOM 1477 O O . LEU A 1 186 ? 11.014 -3.947 -12.325 1.00 74.69 186 LEU A O 1
ATOM 1481 N N . ILE A 1 187 ? 12.332 -5.646 -12.994 1.00 72.44 187 ILE A N 1
ATOM 1482 C CA . ILE A 1 187 ? 11.666 -6.691 -12.189 1.00 72.44 187 ILE A CA 1
ATOM 1483 C C . ILE A 1 187 ? 11.745 -6.365 -10.700 1.00 72.44 187 ILE A C 1
ATOM 1485 O O . ILE A 1 187 ? 10.735 -6.390 -9.995 1.00 72.44 187 ILE A O 1
ATOM 1489 N N . THR A 1 188 ? 12.948 -6.020 -10.236 1.00 72.88 188 THR A N 1
ATOM 1490 C CA . THR A 1 188 ? 13.232 -5.684 -8.836 1.00 72.88 188 THR A CA 1
ATOM 1491 C C . THR A 1 188 ? 12.292 -4.594 -8.354 1.00 72.88 188 THR A C 1
ATOM 1493 O O . THR A 1 188 ? 11.616 -4.725 -7.334 1.00 72.88 188 THR A O 1
ATOM 1496 N N . ASN A 1 189 ? 12.227 -3.504 -9.115 1.00 80.31 189 ASN A N 1
ATOM 1497 C CA . ASN A 1 189 ? 11.458 -2.342 -8.722 1.00 80.31 189 ASN A CA 1
ATOM 1498 C C . ASN A 1 189 ? 9.952 -2.618 -8.791 1.00 80.31 189 ASN A C 1
ATOM 1500 O O . ASN A 1 189 ? 9.236 -2.218 -7.875 1.00 80.31 189 ASN A O 1
ATOM 1504 N N . LEU A 1 190 ? 9.477 -3.368 -9.792 1.00 82.56 190 LEU A N 1
ATOM 1505 C CA . LEU A 1 190 ? 8.073 -3.778 -9.888 1.00 82.56 190 LEU A CA 1
ATOM 1506 C C . LEU A 1 190 ? 7.640 -4.654 -8.701 1.00 82.56 190 LEU A C 1
ATOM 1508 O O . LEU A 1 190 ? 6.583 -4.424 -8.104 1.00 82.56 190 LEU A O 1
ATOM 1512 N N . LEU A 1 191 ? 8.461 -5.641 -8.335 1.00 77.75 191 LEU A N 1
ATOM 1513 C CA . LEU A 1 191 ? 8.219 -6.518 -7.190 1.00 77.75 191 LEU A CA 1
ATOM 1514 C C . LEU A 1 191 ? 8.161 -5.730 -5.887 1.00 77.75 191 LEU A C 1
ATOM 1516 O O . LEU A 1 191 ? 7.227 -5.892 -5.101 1.00 77.75 191 LEU A O 1
ATOM 1520 N N . ILE A 1 192 ? 9.125 -4.836 -5.684 1.00 77.62 192 ILE A N 1
ATOM 1521 C CA . ILE A 1 192 ? 9.182 -3.999 -4.493 1.00 77.62 192 ILE A CA 1
ATOM 1522 C C . ILE A 1 192 ? 7.958 -3.079 -4.403 1.00 77.62 192 ILE A C 1
ATOM 1524 O O . ILE A 1 192 ? 7.358 -2.982 -3.330 1.00 77.62 192 ILE A O 1
ATOM 1528 N N . ILE A 1 193 ? 7.550 -2.435 -5.502 1.00 86.25 193 ILE A N 1
ATOM 1529 C CA . ILE A 1 193 ? 6.333 -1.608 -5.546 1.00 86.25 193 ILE A CA 1
ATOM 1530 C C . ILE A 1 193 ? 5.116 -2.447 -5.140 1.00 86.25 193 ILE A C 1
ATOM 1532 O O . ILE A 1 193 ? 4.341 -2.037 -4.274 1.00 86.25 193 ILE A O 1
ATOM 1536 N N . SER A 1 194 ? 4.988 -3.649 -5.705 1.00 86.06 194 SER A N 1
ATOM 1537 C CA . SER A 1 194 ? 3.864 -4.556 -5.454 1.00 86.06 194 SER A CA 1
ATOM 1538 C C . SER A 1 194 ? 3.798 -5.007 -3.992 1.00 86.06 194 SER A C 1
ATOM 1540 O O . SER A 1 194 ? 2.762 -4.862 -3.341 1.00 86.06 194 SER A O 1
ATOM 1542 N N . VAL A 1 195 ? 4.915 -5.493 -3.439 1.00 82.75 195 VAL A N 1
ATOM 1543 C CA . VAL A 1 195 ? 5.015 -5.905 -2.029 1.00 82.75 195 VAL A CA 1
ATOM 1544 C C . VAL A 1 195 ? 4.727 -4.729 -1.102 1.00 82.75 195 VAL A C 1
ATOM 1546 O O . VAL A 1 195 ? 3.999 -4.886 -0.125 1.00 82.75 195 VAL A O 1
ATOM 1549 N N . THR A 1 196 ? 5.243 -3.541 -1.416 1.00 83.44 196 THR A N 1
ATOM 1550 C CA . THR A 1 196 ? 5.038 -2.330 -0.610 1.00 83.44 196 THR A CA 1
ATOM 1551 C C . THR A 1 196 ? 3.572 -1.894 -0.606 1.00 83.44 196 THR A C 1
ATOM 1553 O O . THR A 1 196 ? 3.035 -1.563 0.454 1.00 83.44 196 THR A O 1
ATOM 1556 N N . ALA A 1 197 ? 2.887 -1.961 -1.750 1.00 89.06 197 ALA A N 1
ATOM 1557 C CA . ALA A 1 197 ? 1.459 -1.665 -1.845 1.00 89.06 197 ALA A CA 1
ATOM 1558 C C . ALA A 1 197 ? 0.606 -2.662 -1.036 1.00 89.06 197 ALA A C 1
ATOM 1560 O O . ALA A 1 197 ? -0.268 -2.248 -0.269 1.00 89.06 197 ALA A O 1
ATOM 1561 N N . ILE A 1 198 ? 0.892 -3.965 -1.146 1.00 88.25 198 ILE A N 1
ATOM 1562 C CA . ILE A 1 198 ? 0.208 -5.021 -0.377 1.00 88.25 198 ILE A CA 1
ATOM 1563 C C . ILE A 1 198 ? 0.470 -4.853 1.124 1.00 88.25 198 ILE A C 1
ATOM 1565 O O . ILE A 1 198 ? -0.460 -4.912 1.934 1.00 88.25 198 ILE A O 1
ATOM 1569 N N . PHE A 1 199 ? 1.725 -4.599 1.500 1.00 85.69 199 PHE A N 1
ATOM 1570 C CA . PHE A 1 199 ? 2.116 -4.362 2.884 1.00 85.69 199 PHE A CA 1
ATOM 1571 C C . PHE A 1 199 ? 1.368 -3.166 3.463 1.00 85.69 199 PHE A C 1
ATOM 1573 O O . PHE A 1 199 ? 0.771 -3.286 4.531 1.00 85.69 199 PHE A O 1
ATOM 1580 N N . TYR A 1 200 ? 1.314 -2.041 2.748 1.00 89.44 200 TYR A N 1
ATOM 1581 C CA . TYR A 1 200 ? 0.527 -0.889 3.177 1.00 89.44 200 TYR A CA 1
ATOM 1582 C C . TYR A 1 200 ? -0.947 -1.241 3.355 1.00 89.44 200 TYR A C 1
ATOM 1584 O O . TYR A 1 200 ? -1.532 -0.904 4.387 1.00 89.44 200 TYR A O 1
ATOM 1592 N N . TRP A 1 201 ? -1.545 -1.937 2.385 1.00 91.25 201 TRP A N 1
ATOM 1593 C CA . TRP A 1 201 ? -2.963 -2.281 2.413 1.00 91.25 201 TRP A CA 1
ATOM 1594 C C . TRP A 1 201 ? -3.351 -3.041 3.684 1.00 91.25 201 TRP A C 1
ATOM 1596 O O . TRP A 1 201 ? -4.350 -2.710 4.333 1.00 91.25 201 TRP A O 1
ATOM 1606 N N . TRP A 1 202 ? -2.541 -4.035 4.046 1.00 88.25 202 TRP A N 1
ATOM 1607 C CA . TRP A 1 202 ? -2.772 -4.897 5.200 1.00 88.25 202 TRP A CA 1
ATOM 1608 C C . TRP A 1 202 ? -2.308 -4.263 6.520 1.00 88.25 202 TRP A C 1
ATOM 1610 O O . TRP A 1 202 ? -3.060 -4.224 7.495 1.00 88.25 202 TRP A O 1
ATOM 1620 N N . TYR A 1 203 ? -1.086 -3.727 6.564 1.00 85.12 203 TYR A N 1
ATOM 1621 C CA . TYR A 1 203 ? -0.463 -3.246 7.799 1.00 85.12 203 TYR A CA 1
ATOM 1622 C C . TYR A 1 203 ? -1.107 -1.963 8.327 1.00 85.12 203 TYR A C 1
ATOM 1624 O O . TYR A 1 203 ? -1.206 -1.785 9.541 1.00 85.12 203 TYR A O 1
ATOM 1632 N N . SER A 1 204 ? -1.578 -1.078 7.442 1.00 87.12 204 SER A N 1
ATOM 1633 C CA . SER A 1 204 ? -2.248 0.163 7.853 1.00 87.12 204 SER A CA 1
ATOM 1634 C C . SER A 1 204 ? -3.508 -0.110 8.681 1.00 87.12 204 SER A C 1
ATOM 1636 O O . SER A 1 204 ? -3.671 0.478 9.747 1.00 87.12 204 SER A O 1
ATOM 1638 N N . GLU A 1 205 ? -4.359 -1.047 8.253 1.00 87.25 205 GLU A N 1
ATOM 1639 C CA . GLU A 1 205 ? -5.564 -1.444 8.994 1.00 87.25 205 GLU A CA 1
ATOM 1640 C C . GLU A 1 205 ? -5.193 -2.153 10.300 1.00 87.25 205 GLU A C 1
ATOM 1642 O O . GLU A 1 205 ? -5.611 -1.710 11.369 1.00 87.25 205 GLU A O 1
ATOM 1647 N N . ARG A 1 206 ? -4.308 -3.159 10.242 1.00 84.19 206 ARG A N 1
ATOM 1648 C CA . ARG A 1 206 ? -3.871 -3.910 11.430 1.00 84.19 206 ARG A CA 1
ATOM 1649 C C . ARG A 1 206 ? -3.245 -3.012 12.500 1.00 84.19 206 ARG A C 1
ATOM 1651 O O . ARG A 1 206 ? -3.474 -3.198 13.692 1.00 84.19 206 ARG A O 1
ATOM 1658 N N . SER A 1 207 ? -2.431 -2.036 12.105 1.00 82.38 207 SER A N 1
ATOM 1659 C CA . SER A 1 207 ? -1.784 -1.113 13.044 1.00 82.38 207 SER A CA 1
ATOM 1660 C C . SER A 1 207 ? -2.796 -0.191 13.731 1.00 82.38 207 SER A C 1
ATOM 1662 O O . SER A 1 207 ? -2.703 0.032 14.939 1.00 82.38 207 SER A O 1
ATOM 1664 N N . LEU A 1 208 ? -3.796 0.300 12.992 1.00 83.56 208 LEU A N 1
ATOM 1665 C CA . LEU A 1 208 ? -4.864 1.134 13.547 1.00 83.56 208 LEU A CA 1
ATOM 1666 C C . LEU A 1 208 ? -5.795 0.340 14.476 1.00 83.56 208 LEU A C 1
ATOM 1668 O O . LEU A 1 208 ? -6.163 0.854 15.530 1.00 83.56 208 LEU A O 1
ATOM 1672 N N . GLU A 1 209 ? -6.133 -0.904 14.122 1.00 85.25 209 GLU A N 1
ATOM 1673 C CA . GLU A 1 209 ? -6.932 -1.816 14.956 1.00 85.25 209 GLU A CA 1
ATOM 1674 C C . GLU A 1 209 ? -6.241 -2.120 16.290 1.00 85.25 209 GLU A C 1
ATOM 1676 O O . GLU A 1 209 ? -6.862 -2.054 17.351 1.00 85.25 209 GLU A O 1
ATOM 1681 N N . ARG A 1 210 ? -4.933 -2.405 16.264 1.00 79.06 210 ARG A N 1
ATOM 1682 C CA . ARG A 1 210 ? -4.164 -2.693 17.485 1.00 79.06 210 ARG A CA 1
ATOM 1683 C C . ARG A 1 210 ? -4.054 -1.495 18.419 1.00 79.06 210 ARG A C 1
ATOM 1685 O O . ARG A 1 210 ? -4.105 -1.672 19.628 1.00 79.06 210 ARG A O 1
ATOM 1692 N N . LYS A 1 211 ? -3.923 -0.284 17.873 1.00 79.56 211 LYS A N 1
ATOM 1693 C CA . LYS A 1 211 ? -3.853 0.958 18.660 1.00 79.56 211 LYS A CA 1
ATOM 1694 C C . LYS A 1 211 ? -5.227 1.458 19.133 1.00 79.56 211 LYS A C 1
ATOM 1696 O O . LYS A 1 211 ? -5.300 2.554 19.680 1.00 79.56 211 LYS A O 1
ATOM 1701 N N . GLY A 1 212 ? -6.309 0.716 18.873 1.00 76.94 212 GLY A N 1
ATOM 1702 C CA . GLY A 1 212 ? -7.675 1.118 19.226 1.00 76.94 212 GLY A CA 1
ATOM 1703 C C . GLY A 1 212 ? -8.183 2.344 18.456 1.00 76.94 212 GLY A C 1
ATOM 1704 O O . GLY A 1 212 ? -9.162 2.968 18.855 1.00 76.94 212 GLY A O 1
ATOM 1705 N N . LEU A 1 213 ? -7.521 2.714 17.353 1.00 80.00 213 LEU A N 1
ATOM 1706 C CA . LEU A 1 213 ? -7.865 3.890 16.544 1.00 80.00 213 LEU A CA 1
ATOM 1707 C C . LEU A 1 213 ? -9.011 3.610 15.567 1.00 80.00 213 LEU A C 1
ATOM 1709 O O . LEU A 1 213 ? -9.628 4.538 15.048 1.00 80.00 213 LEU A O 1
ATOM 1713 N N . ILE A 1 214 ? -9.294 2.336 15.304 1.00 80.25 214 ILE A N 1
ATOM 1714 C CA . ILE A 1 214 ? -10.483 1.863 14.596 1.00 80.25 214 ILE A CA 1
ATOM 1715 C C . ILE A 1 214 ? -11.023 0.620 15.304 1.00 80.25 214 ILE A C 1
ATOM 1717 O O . ILE A 1 214 ? -10.261 -0.135 15.906 1.00 80.25 214 ILE A O 1
ATOM 1721 N N . VAL A 1 215 ? -12.337 0.410 15.212 1.00 76.25 215 VAL A N 1
ATOM 1722 C CA . VAL A 1 215 ? -12.996 -0.780 15.766 1.00 76.25 215 VAL A CA 1
ATOM 1723 C C . VAL A 1 215 ? -12.488 -2.023 15.040 1.00 76.25 215 VAL A C 1
ATOM 1725 O O . VAL A 1 215 ? -12.506 -2.064 13.805 1.00 76.25 215 VAL A O 1
ATOM 1728 N N . ARG A 1 216 ? -12.058 -3.028 15.810 1.00 71.62 216 ARG A N 1
ATOM 1729 C CA . ARG A 1 216 ? -11.648 -4.330 15.278 1.00 71.62 216 ARG A CA 1
ATOM 1730 C C . ARG A 1 216 ? -12.827 -5.000 14.589 1.00 71.62 216 ARG A C 1
ATOM 1732 O O . ARG A 1 216 ? -13.924 -5.064 15.136 1.00 71.62 216 ARG A O 1
ATOM 1739 N N . LYS A 1 217 ? -12.603 -5.499 13.375 1.00 68.19 217 LYS A N 1
ATOM 1740 C CA . LYS A 1 217 ? -13.634 -6.233 12.622 1.00 68.19 217 LYS A CA 1
ATOM 1741 C C . LYS A 1 217 ? -13.547 -7.742 12.777 1.00 68.19 217 LYS A C 1
ATOM 1743 O O . LYS A 1 217 ? -14.496 -8.438 12.433 1.00 68.19 217 LYS A O 1
ATOM 1748 N N . ARG A 1 218 ? -12.390 -8.241 13.200 1.00 66.56 218 ARG A N 1
ATOM 1749 C CA . ARG A 1 218 ? -12.098 -9.664 13.317 1.00 66.56 218 ARG A CA 1
ATOM 1750 C C . ARG A 1 218 ? -11.553 -9.907 14.710 1.00 66.56 218 ARG A C 1
ATOM 1752 O O . ARG A 1 218 ? -10.588 -9.256 15.098 1.00 66.56 218 ARG A O 1
ATOM 1759 N N . TYR A 1 219 ? -12.202 -10.817 15.413 1.00 68.06 219 TYR A N 1
ATOM 1760 C CA . TYR A 1 219 ? -11.762 -11.324 16.700 1.00 68.06 219 TYR A CA 1
ATOM 1761 C C . TYR A 1 219 ? -11.209 -12.722 16.473 1.00 68.06 219 TYR A C 1
ATOM 1763 O O . TYR A 1 219 ? -11.750 -13.471 15.651 1.00 68.06 219 TYR A O 1
ATOM 1771 N N . ASN A 1 220 ? -10.112 -13.051 17.148 1.00 71.50 220 ASN A N 1
ATOM 1772 C CA . ASN A 1 220 ? -9.672 -14.441 17.201 1.00 71.50 220 ASN A CA 1
ATOM 1773 C C . ASN A 1 220 ? -10.665 -15.255 18.046 1.00 71.50 220 ASN A C 1
ATOM 1775 O O . ASN A 1 220 ? -11.339 -14.683 18.900 1.00 71.50 220 ASN A O 1
ATOM 1779 N N . SER A 1 221 ? -10.747 -16.571 17.845 1.00 70.88 221 SER A N 1
ATOM 1780 C CA . SER A 1 221 ? -11.668 -17.424 18.610 1.00 70.88 221 SER A CA 1
ATOM 1781 C C . SER A 1 221 ? -11.469 -17.265 20.125 1.00 70.88 221 SER A C 1
ATOM 1783 O O . SER A 1 221 ? -12.434 -17.073 20.854 1.00 70.88 221 SER A O 1
ATOM 1785 N N . GLU A 1 222 ? -10.218 -17.207 20.578 1.00 75.44 222 GLU A N 1
ATOM 1786 C CA . GLU A 1 222 ? -9.869 -16.963 21.985 1.00 75.44 222 GLU A CA 1
ATOM 1787 C C . GLU A 1 222 ? -10.393 -15.611 22.505 1.00 75.44 222 GLU A C 1
ATOM 1789 O O . GLU A 1 222 ? -10.934 -15.528 23.602 1.00 75.44 222 GLU A O 1
ATOM 1794 N N . GLU A 1 223 ? -10.302 -14.547 21.697 1.00 72.50 223 GLU A N 1
ATOM 1795 C CA . GLU A 1 223 ? -10.813 -13.220 22.070 1.00 72.50 223 GLU A CA 1
ATOM 1796 C C . GLU A 1 223 ? -12.349 -13.201 22.133 1.00 72.50 223 GLU A C 1
ATOM 1798 O O . GLU A 1 223 ? -12.923 -12.491 22.955 1.00 72.50 223 GLU A O 1
ATOM 1803 N N . VAL A 1 224 ? -13.032 -13.978 21.281 1.00 79.75 224 VAL A N 1
ATOM 1804 C CA . VAL A 1 224 ? -14.497 -14.114 21.335 1.00 79.75 224 VAL A CA 1
ATOM 1805 C C . VAL A 1 224 ? -14.922 -14.812 22.623 1.00 79.75 224 VAL A C 1
ATOM 1807 O O . VAL A 1 224 ? -15.885 -14.372 23.246 1.00 79.75 224 VAL A O 1
ATOM 1810 N N . ALA A 1 225 ? -14.203 -15.858 23.041 1.00 79.19 225 ALA A N 1
ATOM 1811 C CA . ALA A 1 225 ? -14.472 -16.543 24.302 1.00 79.19 225 ALA A CA 1
ATOM 1812 C C . ALA A 1 225 ? -14.351 -15.588 25.503 1.00 79.19 225 ALA A C 1
ATOM 1814 O O . ALA A 1 225 ? -15.251 -15.553 26.339 1.00 79.19 225 ALA A O 1
ATOM 1815 N N . LEU A 1 226 ? -13.308 -14.748 25.534 1.00 81.44 226 LEU A N 1
ATOM 1816 C CA . LEU A 1 226 ? -13.136 -13.724 26.571 1.00 81.44 226 LEU A CA 1
ATOM 1817 C C . LEU A 1 226 ? -14.295 -12.719 26.596 1.00 81.44 226 LEU A C 1
ATOM 1819 O O . LEU A 1 226 ? -14.875 -12.485 27.646 1.00 81.44 226 LEU A O 1
ATOM 1823 N N . VAL A 1 227 ? -14.710 -12.184 25.442 1.00 80.94 227 VAL A N 1
ATOM 1824 C CA . VAL A 1 227 ? -15.832 -11.225 25.378 1.00 80.94 227 VAL A CA 1
ATOM 1825 C C . VAL A 1 227 ? -17.151 -11.846 25.851 1.00 80.94 227 VAL A C 1
ATOM 1827 O O . VAL A 1 227 ? -17.961 -11.168 26.483 1.00 80.94 227 VAL A O 1
ATOM 1830 N N . VAL A 1 228 ? -17.388 -13.124 25.542 1.00 84.50 228 VAL A N 1
ATOM 1831 C CA . VAL A 1 228 ? -18.574 -13.852 26.019 1.00 84.50 228 VAL A CA 1
ATOM 1832 C C . VAL A 1 228 ? -18.531 -14.012 27.540 1.00 84.50 228 VAL A C 1
ATOM 1834 O O . VAL A 1 228 ? -19.550 -13.784 28.195 1.00 84.50 228 VAL A O 1
ATOM 1837 N N . ASN A 1 229 ? -17.364 -14.333 28.100 1.00 83.88 229 ASN A N 1
ATOM 1838 C CA . ASN A 1 229 ? -17.170 -14.447 29.544 1.00 83.88 229 ASN A CA 1
ATOM 1839 C C . ASN A 1 229 ? -17.316 -13.092 30.259 1.00 83.88 229 ASN A C 1
ATOM 1841 O O . ASN A 1 229 ? -18.089 -13.005 31.211 1.00 83.88 229 ASN A O 1
ATOM 1845 N N . ASP A 1 230 ? -16.701 -12.022 29.750 1.00 83.25 230 ASP A N 1
ATOM 1846 C CA . ASP A 1 230 ? -16.843 -10.658 30.286 1.00 83.25 230 ASP A CA 1
ATOM 1847 C C . ASP A 1 230 ? -18.309 -10.200 30.277 1.00 83.25 230 ASP A C 1
ATOM 1849 O O . ASP A 1 230 ? -18.814 -9.597 31.228 1.00 83.25 230 ASP A O 1
ATOM 1853 N N . PHE A 1 231 ? -19.030 -10.486 29.188 1.00 83.69 231 PHE A N 1
ATOM 1854 C CA . PHE A 1 231 ? -20.441 -10.134 29.075 1.00 83.69 231 PHE A CA 1
ATOM 1855 C C . PHE A 1 231 ? -21.303 -10.924 30.061 1.00 83.69 231 PHE A C 1
ATOM 1857 O O . PHE A 1 231 ? -22.234 -10.373 30.651 1.00 83.69 231 PHE A O 1
ATOM 1864 N N . ARG A 1 232 ? -20.982 -12.200 30.279 1.00 83.12 232 ARG A N 1
ATOM 1865 C CA . ARG A 1 232 ? -21.635 -13.021 31.295 1.00 83.12 232 ARG A CA 1
ATOM 1866 C C . ARG A 1 232 ? -21.414 -12.452 32.690 1.00 83.12 232 ARG A C 1
ATOM 1868 O O . ARG A 1 232 ? -22.391 -12.262 33.410 1.00 83.12 232 ARG A O 1
ATOM 1875 N N . GLU A 1 233 ? -20.176 -12.138 33.052 1.00 84.00 233 GLU A N 1
ATOM 1876 C CA . GLU A 1 233 ? -19.849 -11.548 34.351 1.00 84.00 233 GLU A CA 1
ATOM 1877 C C . GLU A 1 233 ? -20.575 -10.211 34.552 1.00 84.00 233 GLU A C 1
ATOM 1879 O O . GLU A 1 233 ? -21.177 -9.963 35.598 1.00 84.00 233 GLU A O 1
ATOM 1884 N N . PHE A 1 234 ? -20.637 -9.379 33.510 1.00 85.62 234 PHE A N 1
ATOM 1885 C CA . PHE A 1 234 ? -21.431 -8.153 33.520 1.00 85.62 234 PHE A CA 1
ATOM 1886 C C . PHE A 1 234 ? -22.920 -8.414 33.805 1.00 85.62 234 PHE A C 1
ATOM 1888 O O . PHE A 1 234 ? -23.525 -7.685 34.595 1.00 85.62 234 PHE A O 1
ATOM 1895 N N . LEU A 1 235 ? -23.526 -9.435 33.192 1.00 85.38 235 LEU A N 1
ATOM 1896 C CA . LEU A 1 235 ? -24.933 -9.775 33.428 1.00 85.38 235 LEU A CA 1
ATOM 1897 C C . LEU A 1 235 ? -25.177 -10.327 34.839 1.00 85.38 235 LEU A C 1
ATOM 1899 O O . LEU A 1 235 ? -26.192 -9.977 35.444 1.00 85.38 235 LEU A O 1
ATOM 1903 N N . ILE A 1 236 ? -24.252 -11.128 35.376 1.00 85.94 236 ILE A N 1
ATOM 1904 C CA . ILE A 1 236 ? -24.291 -11.614 36.765 1.00 85.94 236 ILE A CA 1
ATOM 1905 C C . ILE A 1 236 ? -24.243 -10.419 37.724 1.00 85.94 236 ILE A C 1
ATOM 1907 O O . ILE A 1 236 ? -25.133 -10.253 38.553 1.00 85.94 236 ILE A O 1
ATOM 1911 N N . ASN A 1 237 ? -23.285 -9.510 37.529 1.00 87.56 237 ASN A N 1
ATOM 1912 C CA . ASN A 1 237 ? -23.116 -8.304 38.347 1.00 87.56 237 ASN A CA 1
ATOM 1913 C C . ASN A 1 237 ? -24.310 -7.337 38.267 1.00 87.56 237 ASN A C 1
ATOM 1915 O O . ASN A 1 237 ? -24.513 -6.505 39.153 1.00 87.56 237 ASN A O 1
ATOM 1919 N N . LYS A 1 238 ? -25.116 -7.422 37.204 1.00 88.75 238 LYS A N 1
ATOM 1920 C CA . LYS A 1 238 ? -26.360 -6.657 37.038 1.00 88.75 238 LYS A CA 1
ATOM 1921 C C . LYS A 1 238 ? -27.606 -7.392 37.539 1.00 88.75 238 LYS A C 1
ATOM 1923 O O . LYS A 1 238 ? -28.698 -6.855 37.364 1.00 88.75 238 LYS A O 1
ATOM 1928 N N . ASN A 1 239 ? -27.468 -8.576 38.144 1.00 84.19 239 ASN A N 1
ATOM 1929 C CA . ASN A 1 239 ? -28.573 -9.480 38.494 1.00 84.19 239 ASN A CA 1
ATOM 1930 C C . ASN A 1 239 ? -29.503 -9.778 37.301 1.00 84.19 239 ASN A C 1
ATOM 1932 O O . ASN A 1 239 ? -30.694 -10.034 37.469 1.00 84.19 239 ASN A O 1
ATOM 1936 N N . ALA A 1 240 ? -28.968 -9.703 36.081 1.00 83.12 240 ALA A N 1
ATOM 1937 C CA . ALA A 1 240 ? -29.686 -9.969 34.839 1.00 83.12 240 ALA A CA 1
ATOM 1938 C C . ALA A 1 240 ? -29.511 -11.424 34.370 1.00 83.12 240 ALA A C 1
ATOM 1940 O O . ALA A 1 240 ? -30.230 -11.865 33.474 1.00 83.12 240 ALA A O 1
ATOM 1941 N N . LEU A 1 241 ? -28.575 -12.163 34.974 1.00 82.56 241 LEU A N 1
ATOM 1942 C CA . LEU A 1 241 ? -28.345 -13.585 34.744 1.00 82.56 241 LEU A CA 1
ATOM 1943 C C . LEU A 1 241 ? -28.393 -14.338 36.076 1.00 82.56 241 LEU A C 1
ATOM 1945 O O . LEU A 1 241 ? -27.660 -14.006 37.004 1.00 82.56 241 LEU A O 1
ATOM 1949 N N . ASP A 1 242 ? -29.244 -15.359 36.147 1.00 80.88 242 ASP A N 1
ATOM 1950 C CA . ASP A 1 242 ? -29.285 -16.304 37.264 1.00 80.88 242 ASP A CA 1
ATOM 1951 C C . ASP A 1 242 ? -28.295 -17.439 36.986 1.00 80.88 242 ASP A C 1
ATOM 1953 O O . ASP A 1 242 ? -28.498 -18.251 36.078 1.00 80.88 242 ASP A O 1
ATOM 1957 N N . THR A 1 243 ? -27.215 -17.487 37.763 1.00 76.19 243 THR A N 1
ATOM 1958 C CA . THR A 1 243 ? -26.148 -18.489 37.631 1.00 76.19 243 THR A CA 1
ATOM 1959 C C . THR A 1 243 ? -26.620 -19.911 37.923 1.00 76.19 243 THR A C 1
ATOM 1961 O O . THR A 1 243 ? -25.967 -20.857 37.497 1.00 76.19 243 THR A O 1
ATOM 1964 N N . ASN A 1 244 ? -27.777 -20.088 38.571 1.00 75.38 244 ASN A N 1
ATOM 1965 C CA . ASN A 1 244 ? -28.380 -21.408 38.782 1.00 75.38 244 ASN A CA 1
ATOM 1966 C C . ASN A 1 244 ? -29.097 -21.945 37.534 1.00 75.38 244 ASN A C 1
ATOM 1968 O O . ASN A 1 244 ? -29.452 -23.121 37.488 1.00 75.38 244 ASN A O 1
ATOM 1972 N N . ARG A 1 245 ? -29.370 -21.083 36.546 1.00 74.62 245 ARG A N 1
ATOM 1973 C CA . ARG A 1 245 ? -30.061 -21.440 35.296 1.00 74.62 245 ARG A CA 1
ATOM 1974 C C . ARG A 1 245 ? -29.138 -21.514 34.090 1.00 74.62 245 ARG A C 1
ATOM 1976 O O . ARG A 1 245 ? -29.487 -22.191 33.132 1.00 74.62 245 ARG A O 1
ATOM 1983 N N . VAL A 1 246 ? -28.039 -20.766 34.114 1.00 76.94 246 VAL A N 1
ATOM 1984 C CA . VAL A 1 246 ? -27.022 -20.762 33.059 1.00 76.94 246 VAL A CA 1
ATOM 1985 C C . VAL A 1 246 ? -25.657 -20.863 33.731 1.00 76.94 246 VAL A C 1
ATOM 1987 O O . VAL A 1 246 ? -25.118 -19.869 34.237 1.00 76.94 246 VAL A O 1
ATOM 1990 N N . GLY A 1 247 ? -25.141 -22.088 33.777 1.00 78.81 247 GLY A N 1
ATOM 1991 C CA . GLY A 1 247 ? -23.882 -22.440 34.419 1.00 78.81 247 GLY A CA 1
ATOM 1992 C C . GLY A 1 247 ? -22.662 -22.208 33.527 1.00 78.81 247 GLY A C 1
ATOM 1993 O O . GLY A 1 247 ? -22.767 -21.772 32.381 1.00 78.81 247 GLY A O 1
ATOM 1994 N N . ASP A 1 248 ? -21.479 -22.505 34.067 1.00 78.25 248 ASP A N 1
ATOM 1995 C CA . ASP A 1 248 ? -20.220 -22.484 33.306 1.00 78.25 248 ASP A CA 1
ATOM 1996 C C . ASP A 1 248 ? -20.239 -23.503 32.156 1.00 78.25 248 ASP A C 1
ATOM 1998 O O . ASP A 1 248 ? -19.755 -23.218 31.061 1.00 78.25 248 ASP A O 1
ATOM 2002 N N . GLU A 1 249 ? -20.848 -24.668 32.393 1.00 81.19 249 GLU A N 1
ATOM 2003 C CA . GLU A 1 249 ? -20.965 -25.762 31.423 1.00 81.19 249 GLU A CA 1
ATOM 2004 C C . GLU A 1 249 ? -21.808 -25.359 30.208 1.00 81.19 249 GLU A C 1
ATOM 2006 O O . GLU A 1 249 ? -21.376 -25.564 29.078 1.00 81.19 249 GLU A O 1
ATOM 2011 N N . ASP A 1 250 ? -22.938 -24.672 30.410 1.00 81.25 250 ASP A N 1
ATOM 2012 C CA . ASP A 1 250 ? -23.802 -24.210 29.312 1.00 81.25 250 ASP A CA 1
ATOM 2013 C C . ASP A 1 250 ? -23.075 -23.231 28.376 1.00 81.25 250 ASP A C 1
ATOM 2015 O O . ASP A 1 250 ? -23.267 -23.220 27.157 1.00 81.25 250 ASP A O 1
ATOM 2019 N N . VAL A 1 251 ? -22.222 -22.383 28.953 1.00 80.12 251 VAL A N 1
ATOM 2020 C CA . VAL A 1 251 ? -21.426 -21.394 28.218 1.00 80.12 251 VAL A CA 1
ATOM 2021 C C . VAL A 1 251 ? -20.274 -22.081 27.496 1.00 80.12 251 VAL A C 1
ATOM 2023 O O . VAL A 1 251 ? -19.989 -21.754 26.342 1.00 80.12 251 VAL A O 1
ATOM 2026 N N . HIS A 1 252 ? -19.640 -23.060 28.138 1.00 80.75 252 HIS A N 1
ATOM 2027 C CA . HIS A 1 252 ? -18.600 -23.876 27.528 1.00 80.75 252 HIS A CA 1
ATOM 2028 C C . HIS A 1 252 ? -19.138 -24.672 26.330 1.00 80.75 252 HIS A C 1
ATOM 2030 O O . HIS A 1 252 ? -18.577 -24.595 25.234 1.00 80.75 252 HIS A O 1
ATOM 2036 N N . ASP A 1 253 ? -20.280 -25.336 26.497 1.00 83.62 253 ASP A N 1
ATOM 2037 C CA . ASP A 1 253 ? -20.975 -26.081 25.447 1.00 83.62 253 ASP A CA 1
ATOM 2038 C C . ASP A 1 253 ? -21.424 -25.161 24.310 1.00 83.62 253 ASP A C 1
ATOM 2040 O O . ASP A 1 253 ? -21.295 -25.502 23.129 1.00 83.62 253 ASP A O 1
ATOM 2044 N N . PHE A 1 254 ? -21.878 -23.946 24.631 1.00 83.00 254 PHE A N 1
ATOM 2045 C CA . PHE A 1 254 ? -22.176 -22.933 23.626 1.00 83.00 254 PHE A CA 1
ATOM 2046 C C . PHE A 1 254 ? -20.931 -22.551 22.813 1.00 83.00 254 PHE A C 1
ATOM 2048 O O . PHE A 1 254 ? -20.995 -22.549 21.579 1.00 83.00 254 PHE A O 1
ATOM 2055 N N . LEU A 1 255 ? -19.796 -22.267 23.458 1.00 83.44 255 LEU A N 1
ATOM 2056 C CA . LEU A 1 255 ? -18.548 -21.907 22.774 1.00 83.44 255 LEU A CA 1
ATOM 2057 C C . LEU A 1 255 ? -18.035 -23.055 21.888 1.00 83.44 255 LEU A C 1
ATOM 2059 O O . LEU A 1 255 ? -17.691 -22.823 20.722 1.00 83.44 255 LEU A O 1
ATOM 2063 N N . LEU A 1 256 ? -18.087 -24.296 22.380 1.00 82.38 256 LEU A N 1
ATOM 2064 C CA . LEU A 1 256 ? -17.749 -25.496 21.609 1.00 82.38 256 LEU A CA 1
ATOM 2065 C C . LEU A 1 256 ? -18.688 -25.695 20.413 1.00 82.38 256 LEU A C 1
ATOM 2067 O O . LEU A 1 256 ? -18.216 -25.916 19.297 1.00 82.38 256 LEU A O 1
ATOM 2071 N N . SER A 1 257 ? -20.002 -25.521 20.593 1.00 85.00 257 SER A N 1
ATOM 2072 C CA . SER A 1 257 ? -20.994 -25.628 19.508 1.00 85.00 257 SER A CA 1
ATOM 2073 C C . SER A 1 257 ? -20.767 -24.614 18.378 1.00 85.00 257 SER A C 1
ATOM 2075 O O . SER A 1 257 ? -21.234 -24.801 17.251 1.00 85.00 257 SER A O 1
ATOM 2077 N N . LYS A 1 258 ? -20.045 -23.525 18.667 1.00 82.38 258 LYS A N 1
ATOM 2078 C CA . LYS A 1 258 ? -19.670 -22.478 17.711 1.00 82.38 258 LYS A CA 1
ATOM 2079 C C . LYS A 1 258 ? -18.248 -22.624 17.168 1.00 82.38 258 LYS A C 1
ATOM 2081 O O . LYS A 1 258 ? -17.819 -21.749 16.418 1.00 82.38 258 LYS A O 1
ATOM 2086 N N . ASN A 1 259 ? -17.548 -23.721 17.471 1.00 78.56 259 ASN A N 1
ATOM 2087 C CA . ASN A 1 259 ? -16.139 -23.949 17.122 1.00 78.56 259 ASN A CA 1
ATOM 2088 C C . ASN A 1 259 ? -15.208 -22.830 17.625 1.00 78.56 259 ASN A C 1
ATOM 2090 O O . ASN A 1 259 ? -14.237 -22.459 16.959 1.00 78.56 259 ASN A O 1
ATOM 2094 N N . ILE A 1 260 ? -15.518 -22.257 18.787 1.00 76.62 260 ILE A N 1
ATOM 2095 C CA . ILE A 1 260 ? -14.703 -21.221 19.412 1.00 76.62 260 ILE A CA 1
ATOM 2096 C C . ILE A 1 260 ? -13.739 -21.917 20.374 1.00 76.62 260 ILE A C 1
ATOM 2098 O O . ILE A 1 260 ? -14.165 -22.562 21.327 1.00 76.62 260 ILE A O 1
ATOM 2102 N N . ALA A 1 261 ? -12.435 -21.806 20.105 1.00 70.12 261 ALA A N 1
ATOM 2103 C CA . ALA A 1 261 ? -11.400 -22.311 20.999 1.00 70.12 261 ALA A CA 1
ATOM 2104 C C . ALA A 1 261 ? -11.489 -21.582 22.347 1.00 70.12 261 ALA A C 1
ATOM 2106 O O . ALA A 1 261 ? -11.338 -20.361 22.404 1.00 70.12 261 ALA A O 1
ATOM 2107 N N . VAL A 1 262 ? -11.769 -22.335 23.408 1.00 64.75 262 VAL A N 1
ATOM 2108 C CA . VAL A 1 262 ? -11.851 -21.812 24.772 1.00 64.75 262 VAL A CA 1
ATOM 2109 C C . VAL A 1 262 ? -10.425 -21.712 25.324 1.00 64.75 262 VAL A C 1
ATOM 2111 O O . VAL A 1 262 ? -9.725 -22.729 25.342 1.00 64.75 262 VAL A O 1
ATOM 2114 N N . PRO A 1 263 ? -9.963 -20.526 25.757 1.00 58.19 263 PRO A N 1
ATOM 2115 C CA . PRO A 1 263 ? -8.702 -20.411 26.471 1.00 58.19 263 PRO A CA 1
ATOM 2116 C C . PRO A 1 263 ? -8.780 -21.241 27.758 1.00 58.19 263 PRO A C 1
ATOM 2118 O O . PRO A 1 263 ? -9.711 -21.084 28.545 1.00 58.19 263 PRO A O 1
ATOM 2121 N N . LEU A 1 264 ? -7.805 -22.121 27.986 1.00 50.47 264 LEU A N 1
ATOM 2122 C CA . LEU A 1 264 ? -7.580 -22.739 29.294 1.00 50.47 264 LEU A CA 1
ATOM 2123 C C . LEU A 1 264 ? -7.024 -21.668 30.247 1.00 50.47 264 LEU A C 1
ATOM 2125 O O . LEU A 1 264 ? -5.822 -21.633 30.501 1.00 50.47 264 LEU A O 1
ATOM 2129 N N . GLU A 1 265 ? -7.853 -20.757 30.752 1.00 49.25 265 GLU A N 1
ATOM 2130 C CA . GLU A 1 265 ? -7.420 -19.881 31.842 1.00 49.25 265 GLU A CA 1
ATOM 2131 C C . GLU A 1 265 ? -7.554 -20.614 33.180 1.00 49.25 265 GLU A C 1
ATOM 2133 O O . GLU A 1 265 ? -8.648 -20.899 33.665 1.00 49.25 265 GLU A O 1
ATOM 2138 N N . LYS A 1 266 ? -6.400 -20.914 33.793 1.00 35.69 266 LYS A N 1
ATOM 2139 C CA . LYS A 1 266 ? -6.309 -20.979 35.254 1.00 35.69 266 LYS A CA 1
ATOM 2140 C C . LYS A 1 266 ? -6.651 -19.584 35.790 1.00 35.69 266 LYS A C 1
ATOM 2142 O O . LYS A 1 266 ? -6.122 -18.614 35.244 1.00 35.69 266 LYS A O 1
ATOM 2147 N N . PRO A 1 267 ? -7.469 -19.465 36.845 1.00 36.34 267 PRO A N 1
ATOM 2148 C CA . PRO A 1 267 ? -7.751 -18.171 37.437 1.00 36.34 267 PRO A CA 1
ATOM 2149 C C . PRO A 1 267 ? -6.448 -17.549 37.944 1.00 36.34 267 PRO A C 1
ATOM 2151 O O . PRO A 1 267 ? -5.597 -18.235 38.515 1.00 36.34 267 PRO A O 1
ATOM 2154 N N . VAL A 1 268 ? -6.307 -16.247 37.706 1.00 36.88 268 VAL A N 1
ATOM 2155 C CA . VAL A 1 268 ? -5.311 -15.399 38.358 1.00 36.88 268 VAL A CA 1
ATOM 2156 C C . VAL A 1 268 ? -5.492 -15.584 39.865 1.00 36.88 268 VAL A C 1
ATOM 2158 O O . VAL A 1 268 ? -6.561 -15.284 40.397 1.00 36.88 268 VAL A O 1
ATOM 2161 N N . GLU A 1 269 ? -4.477 -16.125 40.545 1.00 33.16 269 GLU A N 1
ATOM 2162 C CA . GLU A 1 269 ? -4.381 -16.029 41.999 1.00 33.16 269 GLU A CA 1
ATOM 2163 C C . GLU A 1 269 ? -4.421 -14.541 42.336 1.00 33.16 269 GLU A C 1
ATOM 2165 O O . GLU A 1 269 ? -3.513 -13.776 42.018 1.00 33.16 269 GLU A O 1
ATOM 2170 N N . THR A 1 270 ? -5.549 -14.121 42.899 1.00 31.73 270 THR A N 1
ATOM 2171 C CA . THR A 1 270 ? -5.680 -12.822 43.540 1.00 31.73 270 THR A CA 1
ATOM 2172 C C . THR A 1 270 ? -4.637 -12.811 44.651 1.00 31.73 270 THR A C 1
ATOM 2174 O O . THR A 1 270 ? -4.805 -13.534 45.632 1.00 31.73 270 THR A O 1
ATOM 2177 N N . ASP A 1 271 ? -3.547 -12.058 44.475 1.00 33.66 271 ASP A N 1
ATOM 2178 C CA . ASP A 1 271 ? -2.614 -11.762 45.560 1.00 33.66 271 ASP A CA 1
ATOM 2179 C C . ASP A 1 271 ? -3.446 -11.230 46.732 1.00 33.66 271 ASP A C 1
ATOM 2181 O O . ASP A 1 271 ? -4.072 -10.168 46.660 1.00 33.66 271 ASP A O 1
ATOM 2185 N N . SER A 1 272 ? -3.520 -12.045 47.778 1.00 34.31 272 SER A N 1
ATOM 2186 C CA . SER A 1 272 ? -4.161 -11.747 49.048 1.00 34.31 272 SER A CA 1
ATOM 2187 C C . SER A 1 272 ? -3.667 -10.405 49.585 1.00 34.31 272 SER A C 1
ATOM 2189 O O . SER A 1 272 ? -2.467 -10.125 49.558 1.00 34.31 272 SER A O 1
ATOM 2191 N N . GLU A 1 273 ? -4.608 -9.590 50.073 1.00 34.09 273 GLU A N 1
ATOM 2192 C CA . GLU A 1 273 ? -4.356 -8.336 50.787 1.00 34.09 273 GLU A CA 1
ATOM 2193 C C . GLU A 1 273 ? -3.159 -8.454 51.748 1.00 34.09 273 GLU A C 1
ATOM 2195 O O . GLU A 1 273 ? -3.030 -9.464 52.447 1.00 34.09 273 GLU A O 1
ATOM 2200 N N . PRO A 1 274 ? -2.294 -7.429 51.848 1.00 35.97 274 PRO A N 1
ATOM 2201 C CA . PRO A 1 274 ? -1.238 -7.443 52.843 1.00 35.97 274 PRO A CA 1
ATOM 2202 C C . PRO A 1 274 ? -1.865 -7.398 54.241 1.00 35.97 274 PRO A C 1
ATOM 2204 O O . PRO A 1 274 ? -2.571 -6.447 54.585 1.00 35.97 274 PRO A O 1
ATOM 2207 N N . GLU A 1 275 ? -1.577 -8.418 55.054 1.00 35.41 275 GLU A N 1
ATOM 2208 C CA . GLU A 1 275 ? -1.855 -8.421 56.488 1.00 35.41 275 GLU A CA 1
ATOM 2209 C C . GLU A 1 275 ? -1.271 -7.151 57.121 1.00 35.41 275 GLU A C 1
ATOM 2211 O O . GLU A 1 275 ? -0.056 -6.973 57.244 1.00 35.41 275 GLU A O 1
ATOM 2216 N N . ILE A 1 276 ? -2.152 -6.248 57.551 1.00 40.62 276 ILE A N 1
ATOM 2217 C CA . ILE A 1 276 ? -1.789 -5.179 58.474 1.00 40.62 276 ILE A CA 1
ATOM 2218 C C . ILE A 1 276 ? -1.503 -5.858 59.812 1.00 40.62 276 ILE A C 1
ATOM 2220 O O . ILE A 1 276 ? -2.417 -6.130 60.591 1.00 40.62 276 ILE A O 1
ATOM 2224 N N . ASN A 1 277 ? -0.225 -6.128 60.076 1.00 36.06 277 ASN A N 1
ATOM 2225 C CA . ASN A 1 277 ? 0.244 -6.542 61.390 1.00 36.06 277 ASN A CA 1
ATOM 2226 C C . ASN A 1 277 ? -0.002 -5.397 62.386 1.00 36.06 277 ASN A C 1
ATOM 2228 O O . ASN A 1 277 ? 0.775 -4.447 62.501 1.00 36.06 277 ASN A O 1
ATOM 2232 N N . LYS A 1 278 ? -1.130 -5.479 63.094 1.00 41.53 278 LYS A N 1
ATOM 2233 C CA . LYS A 1 278 ? -1.296 -4.867 64.408 1.00 41.53 278 LYS A CA 1
ATOM 2234 C C . LYS A 1 278 ? -0.505 -5.716 65.393 1.00 41.53 278 LYS A C 1
ATOM 2236 O O . LYS A 1 278 ? -0.990 -6.762 65.791 1.00 41.53 278 LYS A O 1
ATOM 2241 N N . ASP A 1 279 ? 0.682 -5.256 65.759 1.00 36.66 279 ASP A N 1
ATOM 2242 C CA . ASP A 1 279 ? 1.141 -5.281 67.147 1.00 36.66 279 ASP A CA 1
ATOM 2243 C C . ASP A 1 279 ? 2.503 -4.604 67.249 1.00 36.66 279 ASP A C 1
ATOM 2245 O O . ASP A 1 279 ? 3.473 -5.027 66.629 1.00 36.66 279 ASP A O 1
ATOM 2249 N N . LEU A 1 280 ? 2.536 -3.512 68.012 1.00 40.41 280 LEU A N 1
ATOM 2250 C CA . LEU A 1 280 ? 3.579 -3.167 68.983 1.00 40.41 280 LEU A CA 1
ATOM 2251 C C . LEU A 1 280 ? 3.170 -1.843 69.639 1.00 40.41 280 LEU A C 1
ATOM 2253 O O . LEU A 1 280 ? 3.737 -0.776 69.412 1.00 40.41 280 LEU A O 1
ATOM 2257 N N . SER A 1 281 ? 2.127 -1.920 70.465 1.00 33.50 281 SER A N 1
ATOM 2258 C CA . SER A 1 281 ? 1.994 -1.016 71.599 1.00 33.50 281 SER A CA 1
ATOM 2259 C C . SER A 1 281 ? 2.801 -1.577 72.766 1.00 33.50 281 SER A C 1
ATOM 2261 O O . SER A 1 281 ? 2.507 -2.677 73.229 1.00 33.50 281 SER A O 1
ATOM 2263 N N . GLY A 1 282 ? 3.722 -0.773 73.293 1.00 30.36 282 GLY A N 1
ATOM 2264 C CA . GLY A 1 282 ? 3.974 -0.738 74.733 1.00 30.36 282 GLY A CA 1
ATOM 2265 C C . GLY A 1 282 ? 5.350 -1.193 75.216 1.00 30.36 282 GLY A C 1
ATOM 2266 O O . GLY A 1 282 ? 5.634 -2.384 75.260 1.00 30.36 282 GLY A O 1
ATOM 2267 N N . ASN A 1 283 ? 6.085 -0.193 75.723 1.00 33.25 283 ASN A N 1
ATOM 2268 C CA . ASN A 1 283 ? 6.832 -0.149 76.997 1.00 33.25 283 ASN A CA 1
ATOM 2269 C C . ASN A 1 283 ? 8.321 0.196 76.802 1.00 33.25 283 ASN A C 1
ATOM 2271 O O . ASN A 1 283 ? 9.013 -0.486 76.059 1.00 33.25 283 ASN A O 1
ATOM 2275 N N . GLN A 1 284 ? 8.728 1.406 77.230 1.00 35.81 284 GLN A N 1
ATOM 2276 C CA . GLN A 1 284 ? 9.495 1.691 78.472 1.00 35.81 284 GLN A CA 1
ATOM 2277 C C . GLN A 1 284 ? 10.895 1.047 78.400 1.00 35.81 284 GLN A C 1
ATOM 2279 O O . GLN A 1 284 ? 10.983 -0.165 78.268 1.00 35.81 284 GLN A O 1
ATOM 2284 N N . GLU A 1 285 ? 12.023 1.759 78.408 1.00 36.75 285 GLU A N 1
ATOM 2285 C CA . GLU A 1 285 ? 12.443 2.989 79.111 1.00 36.75 285 GLU A CA 1
ATOM 2286 C C . GLU A 1 285 ? 13.332 3.892 78.237 1.00 36.75 285 GLU A C 1
ATOM 2288 O O . GLU A 1 285 ? 14.019 3.364 77.331 1.00 36.75 285 GLU A O 1
#